Protein AF-A0A4Q2DLS7-F1 (afdb_monomer_lite)

Organism: NCBI:txid2316362

Radius of gyration: 20.03 Å; chains: 1; bounding box: 43×56×56 Å

Structure (mmCIF, N/CA/C/O backbone):
data_AF-A0A4Q2DLS7-F1
#
_entry.id   AF-A0A4Q2DLS7-F1
#
loop_
_atom_site.group_PDB
_atom_site.id
_atom_site.type_symbol
_atom_site.label_atom_id
_atom_site.label_alt_id
_atom_site.label_comp_id
_atom_site.label_asym_id
_atom_site.label_entity_id
_atom_site.label_seq_id
_atom_site.pdbx_PDB_ins_code
_atom_site.Cartn_x
_atom_site.Cartn_y
_atom_site.Cartn_z
_atom_site.occupancy
_atom_site.B_iso_or_equiv
_atom_site.auth_seq_id
_atom_site.auth_comp_id
_atom_site.auth_asym_id
_atom_site.auth_atom_id
_atom_site.pdbx_PDB_model_num
ATOM 1 N N . MET A 1 1 ? -0.314 -38.560 -4.972 1.00 34.84 1 MET A N 1
ATOM 2 C CA . MET A 1 1 ? -0.519 -37.254 -5.631 1.00 34.84 1 MET A CA 1
ATOM 3 C C . MET A 1 1 ? -1.844 -36.716 -5.127 1.00 34.84 1 MET A C 1
ATOM 5 O O . MET A 1 1 ? -2.853 -37.368 -5.354 1.00 34.84 1 MET A O 1
ATOM 9 N N . ALA A 1 2 ? -1.838 -35.645 -4.335 1.00 34.59 2 ALA A N 1
ATOM 10 C CA . ALA A 1 2 ? -3.075 -35.040 -3.848 1.00 34.59 2 ALA A CA 1
ATOM 11 C C . ALA A 1 2 ? -3.655 -34.162 -4.965 1.00 34.59 2 ALA A C 1
ATOM 13 O O . ALA A 1 2 ? -2.940 -33.327 -5.515 1.00 34.59 2 ALA A O 1
ATOM 14 N N . ALA A 1 3 ? -4.910 -34.405 -5.339 1.00 36.91 3 ALA A N 1
ATOM 15 C CA . ALA A 1 3 ? -5.609 -33.603 -6.333 1.00 36.91 3 ALA A CA 1
ATOM 16 C C . ALA A 1 3 ? -5.852 -32.193 -5.775 1.00 36.91 3 ALA A C 1
ATOM 18 O O . ALA A 1 3 ? -6.290 -32.045 -4.634 1.00 36.91 3 ALA A O 1
ATOM 19 N N . GLN A 1 4 ? -5.554 -31.174 -6.581 1.00 31.52 4 GLN A N 1
ATOM 20 C CA . GLN A 1 4 ? -5.864 -29.784 -6.265 1.00 31.52 4 GLN A CA 1
ATOM 21 C C . GLN A 1 4 ? -7.389 -29.658 -6.077 1.00 31.52 4 GLN A C 1
ATOM 23 O O . GLN A 1 4 ? -8.131 -30.073 -6.972 1.00 31.52 4 GLN A O 1
ATOM 28 N N . PRO A 1 5 ? -7.883 -29.154 -4.930 1.00 44.47 5 PRO A N 1
ATOM 29 C CA . PRO A 1 5 ? -9.312 -28.943 -4.744 1.00 44.47 5 PRO A CA 1
ATOM 30 C C . PRO A 1 5 ? -9.819 -27.987 -5.829 1.00 44.47 5 PRO A C 1
ATOM 32 O O . PRO A 1 5 ? -9.190 -26.965 -6.106 1.00 44.47 5 PRO A O 1
ATOM 35 N N . GLY A 1 6 ? -10.919 -28.369 -6.485 1.00 37.66 6 GLY A N 1
ATOM 36 C CA . GLY A 1 6 ? -11.503 -27.599 -7.580 1.00 37.66 6 GLY A CA 1
ATOM 37 C C . GLY A 1 6 ? -11.788 -26.163 -7.147 1.00 37.66 6 GLY A C 1
ATOM 38 O O . GLY A 1 6 ? -12.291 -25.934 -6.046 1.00 37.66 6 GLY A O 1
ATOM 39 N N . TYR A 1 7 ? -11.446 -25.204 -8.008 1.00 47.94 7 TYR A N 1
ATOM 40 C CA . TYR A 1 7 ? -11.774 -23.800 -7.791 1.00 47.94 7 TYR A CA 1
ATOM 41 C C . TYR A 1 7 ? -13.287 -23.648 -7.561 1.00 47.94 7 TYR A C 1
ATOM 43 O O . TYR A 1 7 ? -14.070 -24.339 -8.222 1.00 47.94 7 TYR A O 1
ATOM 51 N N . PRO A 1 8 ? -13.726 -22.764 -6.646 1.00 44.88 8 PRO A N 1
ATOM 52 C CA . PRO A 1 8 ? -15.139 -22.440 -6.536 1.00 44.88 8 PRO A CA 1
ATOM 53 C C . PRO A 1 8 ? -15.646 -21.962 -7.899 1.00 44.88 8 PRO A C 1
ATOM 55 O O . PRO A 1 8 ? -14.942 -21.254 -8.620 1.00 44.88 8 PRO A O 1
ATOM 58 N N . ALA A 1 9 ? -16.864 -22.367 -8.258 1.00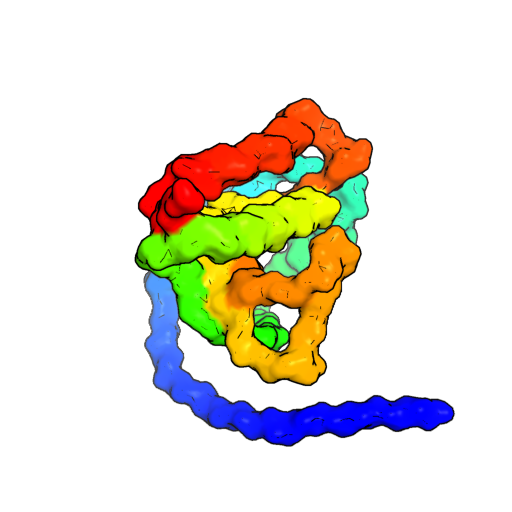 44.00 9 ALA A N 1
ATOM 59 C CA . ALA A 1 9 ? -17.535 -21.905 -9.464 1.00 44.00 9 ALA A CA 1
ATOM 60 C C . ALA A 1 9 ? -17.875 -20.413 -9.308 1.00 44.00 9 ALA A C 1
ATOM 62 O O . ALA A 1 9 ? -18.977 -20.047 -8.904 1.00 44.00 9 ALA A O 1
ATOM 63 N N . ILE A 1 10 ? -16.895 -19.550 -9.570 1.00 48.22 10 ILE A N 1
ATOM 64 C CA . ILE A 1 10 ? -17.078 -18.104 -9.612 1.00 48.22 10 ILE A CA 1
ATOM 65 C C . ILE A 1 10 ? -17.739 -17.800 -10.955 1.00 48.22 10 ILE A C 1
ATOM 67 O O . ILE A 1 10 ? -17.100 -17.830 -12.005 1.00 48.22 10 ILE A O 1
ATOM 71 N N . ALA A 1 11 ? -19.047 -17.558 -10.924 1.00 44.94 11 ALA A N 1
ATOM 72 C CA . ALA A 1 11 ? -19.751 -16.983 -12.056 1.00 44.94 11 ALA A CA 1
ATOM 73 C C . ALA A 1 11 ? -19.398 -15.493 -12.111 1.00 44.94 11 ALA A C 1
ATOM 75 O O . ALA A 1 11 ? -19.914 -14.693 -11.331 1.00 44.94 11 ALA A O 1
ATOM 76 N N . PHE A 1 12 ? -18.487 -15.127 -13.008 1.00 47.47 12 PHE A N 1
ATOM 77 C CA . PHE A 1 12 ? -18.284 -13.729 -13.358 1.00 47.47 12 PHE A CA 1
ATOM 78 C C . PHE A 1 12 ? -19.543 -13.260 -14.084 1.00 47.47 12 PHE A C 1
ATOM 80 O O . PHE A 1 12 ? -19.898 -13.795 -15.136 1.00 47.47 12 PHE A O 1
ATOM 87 N N . VAL A 1 13 ? -20.252 -12.293 -13.503 1.00 52.66 13 VAL A N 1
ATOM 88 C CA . VAL A 1 13 ? -21.265 -11.553 -14.256 1.00 52.66 13 VAL A CA 1
ATOM 89 C C . VAL A 1 13 ? -20.517 -10.895 -15.420 1.00 52.66 13 VAL A C 1
ATOM 91 O O . VAL A 1 13 ? -19.443 -10.336 -15.170 1.00 52.66 13 VAL A O 1
ATOM 94 N N . PRO A 1 14 ? -21.007 -10.990 -16.671 1.00 49.50 14 PRO A N 1
ATOM 95 C CA . PRO A 1 14 ? -20.413 -10.259 -17.777 1.00 49.50 14 PRO A CA 1
ATOM 96 C C . PRO A 1 14 ? -20.248 -8.808 -17.341 1.00 49.50 14 PRO A C 1
ATOM 98 O O . PRO A 1 14 ? -21.188 -8.216 -16.813 1.00 49.50 14 PRO A O 1
ATOM 101 N N . TRP A 1 15 ? -19.030 -8.296 -17.478 1.00 53.62 15 TRP A N 1
ATOM 102 C CA . TRP A 1 15 ? -18.704 -6.888 -17.294 1.00 53.62 15 TRP A CA 1
ATOM 103 C C . TRP A 1 15 ? -19.836 -6.039 -17.876 1.00 53.62 15 TRP A C 1
ATOM 105 O O . TRP A 1 15 ? -20.153 -6.170 -19.059 1.00 53.62 15 TRP A O 1
ATOM 115 N N . ASP A 1 16 ? -20.452 -5.185 -17.053 1.00 48.41 16 ASP A N 1
ATOM 116 C CA . ASP A 1 16 ? -21.240 -4.083 -17.597 1.00 48.41 16 ASP A CA 1
ATOM 117 C C . ASP A 1 16 ? -20.328 -3.369 -18.595 1.00 48.41 16 ASP A C 1
ATOM 119 O O . ASP A 1 16 ? -19.209 -2.989 -18.232 1.00 48.41 16 ASP A O 1
ATOM 123 N N . GLU A 1 17 ? -20.772 -3.227 -19.845 1.00 46.12 17 GLU A N 1
ATOM 124 C CA . GLU A 1 17 ? -20.064 -2.458 -20.866 1.00 46.12 17 GLU A CA 1
ATOM 125 C C . GLU A 1 17 ? -19.968 -1.002 -20.401 1.00 46.12 17 GLU A C 1
ATOM 127 O O . GLU A 1 17 ? -20.788 -0.142 -20.719 1.00 46.12 17 GLU A O 1
ATOM 132 N N . ARG A 1 18 ? -18.952 -0.708 -19.595 1.00 45.38 18 ARG A N 1
ATOM 133 C CA . ARG A 1 18 ? -18.587 0.650 -19.235 1.00 45.38 18 ARG A CA 1
ATOM 134 C C . ARG A 1 18 ? -17.660 1.150 -20.320 1.00 45.38 18 ARG A C 1
ATOM 136 O O . ARG A 1 18 ? -16.494 0.772 -20.394 1.00 45.38 18 ARG A O 1
ATOM 143 N N . THR A 1 19 ? -18.189 2.009 -21.181 1.00 49.03 19 THR A N 1
ATOM 144 C CA . THR A 1 19 ? -17.390 2.711 -22.182 1.00 49.03 19 THR A CA 1
ATOM 145 C C . THR A 1 19 ? -16.484 3.716 -21.466 1.00 49.03 19 THR A C 1
ATOM 147 O O . THR A 1 19 ? -16.882 4.843 -21.175 1.00 49.03 19 THR A O 1
ATOM 150 N N . HIS A 1 20 ? -15.262 3.304 -21.134 1.00 43.59 20 HIS A N 1
ATOM 151 C CA . HIS A 1 20 ? -14.244 4.205 -20.605 1.00 43.59 20 HIS A CA 1
ATOM 152 C C . HIS A 1 20 ? -13.524 4.896 -21.768 1.00 43.59 20 HIS A C 1
ATOM 154 O O . HIS A 1 20 ? -12.945 4.257 -22.642 1.00 43.59 20 HIS A O 1
ATOM 160 N N . SER A 1 21 ? -13.567 6.227 -21.794 1.00 41.75 21 SER A N 1
ATOM 161 C CA . SER A 1 21 ? -12.780 7.018 -22.738 1.00 41.75 21 SER A CA 1
ATOM 162 C C . SER A 1 21 ? -11.347 7.151 -22.217 1.00 41.75 21 SER A C 1
ATOM 164 O O . SER A 1 21 ? -11.104 7.949 -21.311 1.00 41.75 21 SER A O 1
ATOM 166 N N . PHE A 1 22 ? -10.395 6.459 -22.850 1.00 43.53 22 PHE A N 1
ATOM 167 C CA . PHE A 1 22 ? -8.949 6.589 -22.589 1.00 43.53 22 PHE A CA 1
ATOM 168 C C . PHE A 1 22 ? -8.429 8.038 -22.674 1.00 43.53 22 PHE A C 1
ATOM 170 O O . PHE A 1 22 ? -7.481 8.405 -21.993 1.00 43.53 22 PHE A O 1
ATOM 177 N N . LYS A 1 23 ? -9.136 8.932 -23.384 1.00 47.88 23 LYS A N 1
ATOM 178 C CA . LYS A 1 23 ? -8.779 10.363 -23.454 1.00 47.88 23 LYS A CA 1
ATOM 179 C C . LYS A 1 23 ? -8.719 11.075 -22.091 1.00 47.88 23 LYS A C 1
ATOM 181 O O . LYS A 1 23 ? -8.190 12.180 -22.028 1.00 47.88 23 LYS A O 1
ATOM 186 N N . ALA A 1 24 ? -9.297 10.501 -21.030 1.00 43.28 24 ALA A N 1
ATOM 187 C CA . ALA A 1 24 ? -9.247 11.070 -19.683 1.00 43.28 24 ALA A CA 1
ATOM 188 C C . ALA A 1 24 ? -7.937 10.755 -18.933 1.00 43.28 24 ALA A C 1
ATOM 190 O O . ALA A 1 24 ? -7.547 11.538 -18.069 1.00 43.28 24 ALA A O 1
ATOM 191 N N . THR A 1 25 ? -7.253 9.655 -19.264 1.00 44.12 25 THR A N 1
ATOM 192 C CA . THR A 1 25 ? -5.960 9.268 -18.670 1.00 44.12 25 THR A CA 1
ATOM 193 C C . THR A 1 25 ? -4.769 9.829 -19.443 1.00 44.12 25 THR A C 1
ATOM 195 O O . THR A 1 25 ? -3.729 10.085 -18.849 1.00 44.12 25 THR A O 1
ATOM 198 N N . ASP A 1 26 ? -4.954 10.150 -20.725 1.00 45.91 26 ASP A N 1
ATOM 199 C CA . ASP A 1 26 ? -3.914 10.711 -21.607 1.00 45.91 26 ASP A CA 1
ATOM 200 C C . ASP A 1 26 ? -3.812 12.252 -21.498 1.00 45.91 26 ASP A C 1
ATOM 202 O O . ASP A 1 26 ? -3.322 12.952 -22.393 1.00 45.91 26 ASP A O 1
ATOM 206 N N . GLY A 1 27 ? -4.353 12.824 -20.419 1.00 46.28 27 GLY A N 1
ATOM 207 C CA . GLY A 1 27 ? -4.374 14.262 -20.184 1.00 46.28 27 GLY A CA 1
ATOM 208 C C . GLY A 1 27 ? -2.960 14.823 -20.053 1.00 46.28 27 GLY A C 1
ATOM 209 O O . GLY A 1 27 ? -2.262 14.487 -19.108 1.00 46.28 27 GLY A O 1
ATOM 210 N N . ARG A 1 28 ? -2.572 15.703 -20.995 1.00 43.19 28 ARG A N 1
ATOM 211 C CA . ARG A 1 28 ? -1.245 16.343 -21.125 1.00 43.19 28 ARG A CA 1
ATOM 212 C C . ARG A 1 28 ? -0.103 15.387 -20.778 1.00 43.19 28 ARG A C 1
ATOM 214 O O . ARG A 1 28 ? 0.360 15.381 -19.640 1.00 43.19 28 ARG A O 1
ATOM 221 N N . VAL A 1 29 ? 0.446 14.724 -21.801 1.00 46.44 29 VAL A N 1
ATOM 222 C CA . VAL A 1 29 ? 1.841 14.259 -21.770 1.00 46.44 29 VAL A CA 1
ATOM 223 C C . VAL A 1 29 ? 2.659 15.382 -21.126 1.00 46.44 29 VAL A C 1
ATOM 225 O O . VAL A 1 29 ? 2.667 16.500 -21.666 1.00 46.44 29 VAL A O 1
ATOM 228 N N . PRO A 1 30 ? 3.245 15.172 -19.934 1.00 44.22 30 PRO A N 1
ATOM 229 C CA . PRO A 1 30 ? 4.086 16.183 -19.330 1.00 44.22 30 PRO A CA 1
ATOM 230 C C . PRO A 1 30 ? 5.109 16.576 -20.396 1.00 44.22 30 PRO A C 1
ATOM 232 O O . PRO A 1 30 ? 5.692 15.703 -21.026 1.00 44.22 30 PRO A O 1
ATOM 235 N N . THR A 1 31 ? 5.318 17.874 -20.626 1.00 47.50 31 THR A N 1
ATOM 236 C CA . THR A 1 31 ? 6.210 18.450 -21.659 1.00 47.50 31 THR A CA 1
ATOM 237 C C . THR A 1 31 ? 7.703 18.141 -21.455 1.00 47.50 31 THR A C 1
ATOM 239 O O . THR A 1 31 ? 8.574 18.928 -21.815 1.00 47.50 31 THR A O 1
ATOM 242 N N . TRP A 1 32 ? 8.011 17.030 -20.807 1.00 52.19 32 TRP A N 1
ATOM 243 C CA . TRP A 1 32 ? 9.323 16.592 -20.392 1.00 52.19 32 TRP A CA 1
ATOM 244 C C . TRP A 1 32 ? 9.750 15.494 -21.358 1.00 52.19 32 TRP A C 1
ATOM 246 O O . TRP A 1 32 ? 8.921 14.730 -21.842 1.00 52.19 32 TRP A O 1
ATOM 256 N N . SER A 1 33 ? 11.045 15.421 -21.639 1.00 54.06 33 SER A N 1
ATOM 257 C CA . SER A 1 33 ? 11.688 14.433 -22.507 1.00 54.06 33 SER A CA 1
ATOM 258 C C . SER A 1 33 ? 11.628 13.011 -21.919 1.00 54.06 33 SER A C 1
ATOM 260 O O . SER A 1 33 ? 12.666 12.409 -21.653 1.00 54.06 33 SER A O 1
ATOM 262 N N . CYS A 1 34 ? 10.428 12.501 -21.635 1.00 52.22 34 CYS A N 1
ATOM 263 C CA . CYS A 1 34 ? 10.190 11.124 -21.221 1.00 52.22 34 CYS A CA 1
ATOM 264 C C . CYS A 1 34 ? 10.196 10.245 -22.485 1.00 52.22 34 CYS A C 1
ATOM 266 O O . CYS A 1 34 ? 9.412 10.511 -23.395 1.00 52.22 34 CYS A O 1
ATOM 268 N N . PRO A 1 35 ? 11.082 9.239 -22.586 1.00 55.25 35 PRO A N 1
ATOM 269 C CA . PRO A 1 35 ? 11.219 8.397 -23.778 1.00 55.25 35 PRO A CA 1
ATOM 270 C C . PRO A 1 35 ? 9.995 7.530 -24.092 1.00 55.25 35 PRO A C 1
ATOM 272 O O . PRO A 1 35 ? 9.862 7.085 -25.228 1.00 55.25 35 PRO A O 1
ATOM 275 N N . SER A 1 36 ? 9.123 7.281 -23.109 1.00 59.66 36 SER A N 1
ATOM 276 C CA . SER A 1 36 ? 7.886 6.513 -23.271 1.00 59.66 36 SER A CA 1
ATOM 277 C C . SER A 1 36 ? 6.715 7.209 -22.562 1.00 59.66 36 SER A C 1
ATOM 279 O O . SER A 1 36 ? 6.920 7.783 -21.486 1.00 59.66 36 SER A O 1
ATOM 281 N N . PRO A 1 37 ? 5.496 7.162 -23.134 1.00 59.59 37 PRO A N 1
ATOM 282 C CA . PRO A 1 37 ? 4.274 7.621 -22.471 1.00 59.59 37 PRO A CA 1
ATOM 283 C C . PRO A 1 37 ? 3.920 6.809 -21.214 1.00 59.59 37 PRO A C 1
ATOM 285 O O . PRO A 1 37 ? 3.207 7.329 -20.362 1.00 59.59 37 PRO A O 1
ATOM 288 N N . ASP A 1 38 ? 4.459 5.593 -21.073 1.00 61.41 38 ASP A N 1
ATOM 289 C CA . ASP A 1 38 ? 4.205 4.695 -19.938 1.00 61.41 38 ASP A CA 1
ATOM 290 C C . ASP A 1 38 ? 5.220 4.859 -18.791 1.00 61.41 38 ASP A C 1
ATOM 292 O O . ASP A 1 38 ? 5.165 4.123 -17.810 1.00 61.41 38 ASP A O 1
ATOM 296 N N . TRP A 1 39 ? 6.169 5.801 -18.893 1.00 65.81 39 TRP A N 1
ATOM 297 C CA . TRP A 1 39 ? 7.117 6.062 -17.805 1.00 65.81 39 TRP A CA 1
ATOM 298 C C . TRP A 1 39 ? 6.408 6.617 -16.572 1.00 65.81 39 TRP A C 1
ATOM 300 O O . TRP A 1 39 ? 5.834 7.713 -16.596 1.00 65.81 39 TRP A O 1
ATOM 310 N N . LEU A 1 40 ? 6.539 5.897 -15.465 1.00 64.75 40 LEU A N 1
ATOM 311 C CA . LEU A 1 40 ? 6.105 6.345 -14.156 1.00 64.75 40 LEU A CA 1
ATOM 312 C C . LEU A 1 40 ? 7.122 7.345 -13.566 1.00 64.75 40 LEU A C 1
ATOM 314 O O . LEU A 1 40 ? 8.276 7.435 -14.004 1.00 64.75 40 LEU A O 1
ATOM 318 N N . PRO A 1 41 ? 6.729 8.171 -12.579 1.00 59.34 41 PRO A N 1
ATOM 319 C CA . PRO A 1 41 ? 7.637 9.138 -11.958 1.00 59.34 41 PRO A CA 1
ATOM 320 C C . PRO A 1 41 ? 8.931 8.536 -11.374 1.00 59.34 41 PRO A C 1
ATOM 322 O O . PRO A 1 41 ? 9.935 9.248 -11.291 1.00 59.34 41 PRO A O 1
ATOM 325 N N . ASP A 1 42 ? 8.924 7.259 -10.994 1.00 57.66 42 ASP A N 1
ATOM 326 C CA . ASP A 1 42 ? 10.048 6.487 -10.451 1.00 57.66 42 ASP A CA 1
ATOM 327 C C . ASP A 1 42 ? 10.936 5.829 -11.530 1.00 57.66 42 ASP A C 1
ATOM 329 O O . ASP A 1 42 ? 12.068 5.433 -11.246 1.00 57.66 42 ASP A O 1
ATOM 333 N N . ASP A 1 43 ? 10.507 5.813 -12.797 1.00 62.50 43 ASP A N 1
ATOM 334 C CA . ASP A 1 43 ? 11.360 5.465 -13.947 1.00 62.50 43 ASP A CA 1
ATOM 335 C C . ASP A 1 43 ? 12.389 6.554 -14.276 1.00 62.50 43 ASP A C 1
ATOM 337 O O . ASP A 1 43 ? 13.284 6.373 -15.105 1.00 62.50 43 ASP A O 1
ATOM 341 N N . ARG A 1 44 ? 12.305 7.705 -13.600 1.00 63.44 44 ARG A N 1
ATOM 342 C CA . ARG A 1 44 ? 13.244 8.808 -13.790 1.00 63.44 44 ARG A CA 1
ATOM 343 C C . ARG A 1 44 ? 14.650 8.408 -13.322 1.00 63.44 44 ARG A C 1
ATOM 345 O O . ARG A 1 44 ? 14.809 7.968 -12.184 1.00 63.44 44 ARG A O 1
ATOM 352 N N . PRO A 1 45 ? 15.706 8.727 -14.092 1.00 58.75 45 PRO A N 1
ATOM 353 C CA . PRO A 1 45 ? 17.093 8.518 -13.658 1.00 58.75 45 PRO A CA 1
ATOM 354 C C . PRO A 1 45 ? 17.430 9.213 -12.326 1.00 58.75 45 PRO A C 1
ATOM 356 O O . PRO A 1 45 ? 18.198 8.707 -11.516 1.00 58.75 45 PRO A O 1
ATOM 359 N N . ILE A 1 46 ? 16.806 10.368 -12.064 1.00 54.12 46 ILE A N 1
ATOM 360 C CA . ILE A 1 46 ? 16.930 11.099 -10.792 1.00 54.12 46 ILE A CA 1
ATOM 361 C C . ILE A 1 46 ? 16.229 10.366 -9.641 1.00 54.12 46 ILE A C 1
ATOM 363 O O . ILE A 1 46 ? 16.669 10.483 -8.507 1.00 54.12 46 ILE A O 1
ATOM 367 N N . ALA A 1 47 ? 15.155 9.614 -9.893 1.00 55.28 47 ALA A N 1
ATOM 368 C CA . ALA A 1 47 ? 14.536 8.777 -8.866 1.00 55.28 47 ALA A CA 1
ATOM 369 C C . ALA A 1 47 ? 15.400 7.534 -8.590 1.00 55.28 47 ALA A C 1
ATOM 371 O O . ALA A 1 47 ? 15.612 7.196 -7.429 1.00 55.28 47 ALA A O 1
ATOM 372 N N . GLN A 1 48 ? 16.014 6.941 -9.623 1.00 55.84 48 GLN A N 1
ATOM 373 C CA . GLN A 1 48 ? 16.967 5.826 -9.492 1.00 55.84 48 GLN A CA 1
ATOM 374 C C . GLN A 1 48 ? 18.208 6.160 -8.650 1.00 55.84 48 GLN A C 1
ATOM 376 O O . GLN A 1 48 ? 18.800 5.268 -8.053 1.00 55.84 48 GLN A O 1
ATOM 381 N N . GLN A 1 49 ? 18.605 7.433 -8.539 1.00 52.25 49 GLN A N 1
ATOM 382 C CA . GLN A 1 49 ? 19.715 7.812 -7.651 1.00 52.25 49 GLN A CA 1
ATOM 383 C C . GLN A 1 49 ? 19.358 7.670 -6.155 1.00 52.25 49 GLN A C 1
ATOM 385 O O . GLN A 1 49 ? 20.249 7.621 -5.310 1.00 52.25 49 GLN A O 1
ATOM 390 N N . TYR A 1 50 ? 18.060 7.614 -5.834 1.00 50.31 50 TYR A N 1
ATOM 391 C CA . TYR A 1 50 ? 17.527 7.382 -4.489 1.00 50.31 50 TYR A CA 1
ATOM 392 C C . TYR A 1 50 ? 16.919 5.978 -4.334 1.00 50.31 50 TYR A C 1
ATOM 394 O O . TYR A 1 50 ? 16.895 5.454 -3.223 1.00 50.31 50 TYR A O 1
ATOM 402 N N . ILE A 1 51 ? 16.473 5.363 -5.438 1.00 57.41 51 ILE A N 1
ATOM 403 C CA . ILE A 1 51 ? 16.057 3.960 -5.542 1.00 57.41 51 ILE A CA 1
ATOM 404 C C . ILE A 1 51 ? 17.241 3.154 -6.055 1.00 57.41 51 ILE A C 1
ATOM 406 O O . ILE A 1 51 ? 17.379 2.864 -7.244 1.00 57.41 51 ILE A O 1
ATOM 410 N N . SER A 1 52 ? 18.129 2.790 -5.150 1.00 56.16 52 SER A N 1
ATOM 411 C CA . SER A 1 52 ? 19.172 1.848 -5.498 1.00 56.16 52 SER A CA 1
ATOM 412 C C . SER A 1 52 ? 18.528 0.466 -5.660 1.00 56.16 52 SER A C 1
ATOM 414 O O . SER A 1 52 ? 18.099 -0.130 -4.672 1.00 56.16 52 SER A O 1
ATOM 416 N N . ASP A 1 53 ? 18.465 -0.049 -6.891 1.00 64.56 53 ASP A N 1
ATOM 417 C CA . ASP A 1 53 ? 18.101 -1.442 -7.193 1.00 64.56 53 ASP A CA 1
ATOM 418 C C . ASP A 1 53 ? 19.223 -2.400 -6.746 1.00 64.56 53 ASP A C 1
ATOM 420 O O . ASP A 1 53 ? 19.785 -3.157 -7.531 1.00 64.56 53 ASP A O 1
ATOM 424 N N . LEU A 1 54 ? 19.625 -2.302 -5.475 1.00 61.22 54 LEU A N 1
ATOM 425 C CA . LEU A 1 54 ? 20.788 -2.994 -4.905 1.00 61.22 54 LEU A CA 1
ATOM 426 C C . LEU A 1 54 ? 20.636 -4.507 -4.999 1.00 61.22 54 LEU A C 1
ATOM 428 O O . LEU A 1 54 ? 21.616 -5.218 -5.200 1.00 61.22 54 LEU A O 1
ATOM 432 N N . ALA A 1 55 ? 19.398 -4.976 -4.878 1.00 65.56 55 ALA A N 1
ATOM 433 C CA . ALA A 1 55 ? 19.038 -6.378 -4.986 1.00 65.56 55 ALA A CA 1
ATOM 434 C C . ALA A 1 55 ? 18.745 -6.823 -6.433 1.00 65.56 55 ALA A C 1
ATOM 436 O O . ALA A 1 55 ? 18.486 -8.004 -6.658 1.00 65.56 55 ALA A O 1
ATOM 437 N N . GLY A 1 56 ? 18.784 -5.914 -7.416 1.00 68.69 56 GLY A N 1
ATOM 438 C CA . GLY A 1 56 ? 18.526 -6.232 -8.821 1.00 68.69 56 GLY A CA 1
ATOM 439 C C . GLY A 1 56 ? 17.079 -6.642 -9.118 1.00 68.69 56 GLY A C 1
ATOM 440 O O . GLY A 1 56 ? 16.835 -7.305 -10.126 1.00 68.69 56 GLY A O 1
ATOM 441 N N . PHE A 1 57 ? 16.119 -6.296 -8.254 1.00 70.75 57 PHE A N 1
ATOM 442 C CA . PHE A 1 57 ? 14.705 -6.630 -8.434 1.00 70.75 57 PHE A CA 1
ATOM 443 C C . PHE A 1 57 ? 14.137 -6.010 -9.708 1.00 70.75 57 PHE A C 1
ATOM 445 O O . PHE A 1 57 ? 13.397 -6.671 -10.436 1.00 70.75 57 PHE A O 1
ATOM 452 N N . LYS A 1 58 ? 14.497 -4.756 -10.001 1.00 73.00 58 LYS A N 1
ATOM 453 C CA . LYS A 1 58 ? 14.057 -4.074 -11.220 1.00 73.00 58 LYS A CA 1
ATOM 454 C C . LYS A 1 58 ? 14.840 -4.589 -12.427 1.00 73.00 58 LYS A C 1
ATOM 456 O O . LYS A 1 58 ? 14.232 -5.046 -13.388 1.00 73.00 58 LYS A O 1
ATOM 461 N N . GLN A 1 59 ? 16.170 -4.599 -12.375 1.00 73.81 59 GLN A N 1
ATOM 462 C CA . GLN A 1 59 ? 17.028 -5.017 -13.492 1.00 73.81 59 GLN A CA 1
ATOM 463 C C . GLN A 1 59 ? 16.830 -6.482 -13.902 1.00 73.81 59 GLN A C 1
ATOM 465 O O . GLN A 1 59 ? 16.938 -6.799 -15.084 1.00 73.81 59 GLN A O 1
ATOM 470 N N . GLY A 1 60 ? 16.532 -7.366 -12.948 1.00 76.19 60 GLY A N 1
ATOM 471 C CA . GLY A 1 60 ? 16.268 -8.783 -13.197 1.00 76.19 60 GLY A CA 1
ATOM 472 C C . GLY A 1 60 ? 14.831 -9.094 -13.622 1.00 76.19 60 GLY A C 1
ATOM 473 O O . GLY A 1 60 ? 14.546 -10.229 -14.005 1.00 76.19 60 GLY A O 1
ATOM 474 N N . SER A 1 61 ? 13.919 -8.121 -13.556 1.00 80.25 61 SER A N 1
ATOM 475 C CA . SER A 1 61 ? 12.518 -8.328 -13.912 1.00 80.25 61 SER A CA 1
ATOM 476 C C . SER A 1 61 ? 12.329 -8.286 -15.433 1.00 80.25 61 SER A C 1
ATOM 478 O O . SER A 1 61 ? 12.713 -7.297 -16.063 1.00 80.25 61 SER A O 1
ATOM 480 N N . PRO A 1 62 ? 11.658 -9.284 -16.044 1.00 77.88 62 PRO A N 1
ATOM 481 C CA . PRO A 1 62 ? 11.322 -9.241 -17.469 1.00 77.88 62 PRO A CA 1
ATOM 482 C C . PRO A 1 62 ? 10.385 -8.070 -17.815 1.00 77.88 62 PRO A C 1
ATOM 484 O O . PRO A 1 62 ? 10.292 -7.675 -18.974 1.00 77.88 62 PRO A O 1
ATOM 487 N N . TRP A 1 63 ? 9.723 -7.488 -16.810 1.00 79.75 63 TRP A N 1
ATOM 488 C CA . TRP A 1 63 ? 8.835 -6.339 -16.966 1.00 79.75 63 TRP A CA 1
ATOM 489 C C . TRP A 1 63 ? 9.579 -5.008 -17.088 1.00 79.75 63 TRP A C 1
ATOM 491 O O . TRP A 1 63 ? 9.022 -4.049 -17.605 1.00 79.75 63 TRP A O 1
ATOM 501 N N . ASN A 1 64 ? 10.842 -4.930 -16.662 1.00 75.88 64 ASN A N 1
ATOM 502 C CA . ASN A 1 64 ? 11.604 -3.679 -16.696 1.00 75.88 64 ASN A CA 1
ATOM 503 C C . ASN A 1 64 ? 11.964 -3.224 -18.120 1.00 75.88 64 ASN A C 1
ATOM 505 O O . ASN A 1 64 ? 12.202 -2.044 -18.356 1.00 75.88 64 ASN A O 1
ATOM 509 N N . THR A 1 65 ? 12.002 -4.153 -19.077 1.00 75.81 65 THR A N 1
ATOM 5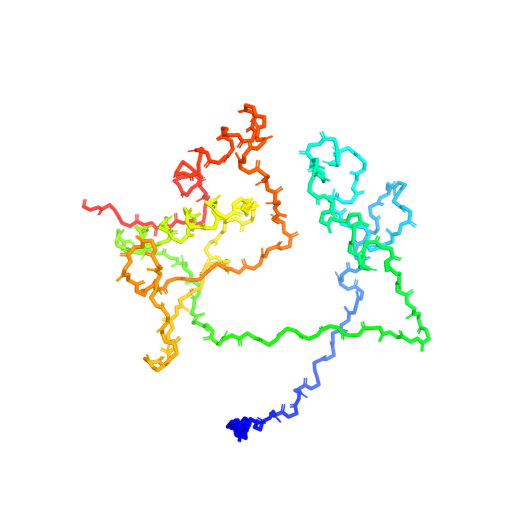10 C CA . THR A 1 65 ? 12.183 -3.853 -20.507 1.00 75.81 65 THR A CA 1
ATOM 511 C C . THR A 1 65 ? 10.911 -4.072 -21.318 1.00 75.81 65 THR A C 1
ATOM 513 O O . THR A 1 65 ? 10.970 -4.035 -22.547 1.00 75.81 65 THR A O 1
ATOM 516 N N . TRP A 1 66 ? 9.782 -4.349 -20.661 1.00 81.06 66 TRP A N 1
ATOM 517 C CA . TRP A 1 66 ? 8.512 -4.525 -21.350 1.00 81.06 66 TRP A CA 1
ATOM 518 C C . TRP A 1 66 ? 8.099 -3.213 -22.023 1.00 81.06 66 TRP A C 1
ATOM 520 O O . TRP A 1 66 ? 8.281 -2.125 -21.477 1.00 81.06 66 TRP A O 1
ATOM 530 N N . GLN A 1 67 ? 7.566 -3.331 -23.233 1.00 74.88 67 GLN A N 1
ATOM 531 C CA . GLN A 1 67 ? 6.998 -2.231 -23.997 1.00 74.88 67 GLN A CA 1
ATOM 532 C C . GLN A 1 67 ? 5.640 -2.677 -24.512 1.00 74.88 67 GLN A C 1
ATOM 534 O O . GLN A 1 67 ? 5.455 -3.845 -24.860 1.00 74.88 67 GLN A O 1
ATOM 539 N N . ARG A 1 68 ? 4.700 -1.739 -24.561 1.00 77.88 68 ARG A N 1
ATOM 540 C CA . ARG A 1 68 ? 3.386 -1.963 -25.143 1.00 77.88 68 ARG A CA 1
ATOM 541 C C . ARG A 1 68 ? 3.513 -2.320 -26.628 1.00 77.88 68 ARG A C 1
ATOM 543 O O . ARG A 1 68 ? 4.174 -1.605 -27.378 1.00 77.88 68 ARG A O 1
ATOM 550 N N . ASP A 1 69 ? 2.832 -3.386 -27.034 1.00 81.31 69 ASP A N 1
ATOM 551 C CA . ASP A 1 69 ? 2.582 -3.725 -28.435 1.00 81.31 69 ASP A CA 1
ATOM 552 C C . ASP A 1 69 ? 1.142 -3.313 -28.783 1.00 81.31 69 ASP A C 1
ATOM 554 O O . ASP A 1 69 ? 0.199 -3.678 -28.078 1.00 81.31 69 ASP A O 1
ATOM 558 N N . ASP A 1 70 ? 0.974 -2.493 -29.822 1.00 82.06 70 ASP A N 1
ATOM 559 C CA . ASP A 1 70 ? -0.343 -2.013 -30.254 1.00 82.06 70 ASP A CA 1
ATOM 560 C C . ASP A 1 70 ? -1.121 -3.065 -31.060 1.00 82.06 70 ASP A C 1
ATOM 562 O O . ASP A 1 70 ? -2.352 -3.007 -31.102 1.00 82.06 70 ASP A O 1
ATOM 566 N N . GLU A 1 71 ? -0.430 -4.036 -31.662 1.00 89.38 71 GLU A N 1
ATOM 567 C CA . GLU A 1 71 ? -1.050 -5.136 -32.410 1.00 89.38 71 GLU A CA 1
ATOM 568 C C . GLU A 1 71 ? -1.382 -6.330 -31.498 1.00 89.38 71 GLU A C 1
ATOM 570 O O . GLU A 1 71 ? -2.293 -7.104 -31.800 1.00 89.38 71 GLU A O 1
ATOM 575 N N . ASP A 1 72 ? -0.683 -6.455 -30.364 1.00 84.06 72 ASP A N 1
ATOM 576 C CA . ASP A 1 72 ? -0.909 -7.490 -29.346 1.00 84.06 72 ASP A CA 1
ATOM 577 C C . ASP A 1 72 ? -0.902 -6.903 -27.917 1.00 84.06 72 ASP A C 1
ATOM 579 O O . ASP A 1 72 ? 0.068 -7.044 -27.159 1.00 84.06 72 ASP A O 1
ATOM 583 N N . PRO A 1 73 ? -1.974 -6.195 -27.515 1.00 81.81 73 PRO A N 1
ATOM 584 C CA . PRO A 1 73 ? -2.010 -5.527 -26.224 1.00 81.81 73 PRO A CA 1
ATOM 585 C C . PRO A 1 73 ? -2.011 -6.543 -25.074 1.00 81.81 73 PRO A C 1
ATOM 587 O O . PRO A 1 73 ? -2.921 -7.358 -24.922 1.00 81.81 73 PRO A O 1
ATOM 590 N N . THR A 1 74 ? -1.016 -6.442 -24.191 1.00 81.19 74 THR A N 1
ATOM 591 C CA . THR A 1 74 ? -0.966 -7.253 -22.968 1.00 81.19 74 THR A CA 1
ATOM 592 C C . THR A 1 74 ? -1.959 -6.722 -21.931 1.00 81.19 74 THR A C 1
ATOM 594 O O . THR A 1 74 ? -1.882 -5.562 -21.526 1.00 81.19 74 THR A O 1
ATOM 597 N N . LEU A 1 75 ? -2.860 -7.583 -21.446 1.00 80.44 75 LEU A N 1
ATOM 598 C CA . LEU A 1 75 ? -3.769 -7.277 -20.338 1.00 80.44 75 LEU A CA 1
ATOM 599 C C . LEU A 1 75 ? -3.319 -7.994 -19.059 1.00 80.44 75 LEU A C 1
ATOM 601 O O . LEU A 1 75 ? -3.255 -9.222 -19.017 1.00 80.44 75 LEU A O 1
ATOM 605 N N . ALA A 1 76 ? -3.074 -7.231 -17.994 1.00 80.38 76 ALA A N 1
ATOM 606 C CA . ALA A 1 76 ? -2.869 -7.768 -16.653 1.00 80.38 76 ALA A CA 1
ATOM 607 C C . ALA A 1 76 ? -4.162 -7.641 -15.836 1.00 80.38 76 ALA A C 1
ATOM 609 O O . ALA A 1 76 ? -4.722 -6.553 -15.710 1.00 80.38 76 ALA A O 1
ATOM 610 N N . VAL A 1 77 ? -4.631 -8.752 -15.264 1.00 84.12 77 VAL A N 1
ATOM 611 C CA . VAL A 1 77 ? -5.803 -8.777 -14.378 1.00 84.12 77 VAL A CA 1
ATOM 612 C C . VAL A 1 77 ? -5.357 -9.213 -12.990 1.00 84.12 77 VAL A C 1
ATOM 614 O O . VAL A 1 77 ? -4.873 -10.330 -12.811 1.00 84.12 77 VAL A O 1
ATOM 617 N N . LEU A 1 78 ? -5.545 -8.337 -12.004 1.00 82.25 78 LEU A N 1
ATOM 618 C CA . LEU A 1 78 ? -5.302 -8.640 -10.599 1.00 82.25 78 LEU A CA 1
ATOM 619 C C . LEU A 1 78 ? -6.634 -8.960 -9.912 1.00 82.25 78 LEU A C 1
ATOM 621 O O . LEU A 1 78 ? -7.488 -8.088 -9.760 1.00 82.25 78 LEU A O 1
ATOM 625 N N . VAL A 1 79 ? -6.811 -10.214 -9.497 1.00 84.75 79 VAL A N 1
ATOM 626 C CA . VAL A 1 79 ? -7.976 -10.642 -8.710 1.00 84.75 79 VAL A CA 1
ATOM 627 C C . VAL A 1 79 ? -7.605 -10.583 -7.233 1.00 84.75 79 VAL A C 1
ATOM 629 O O . VAL A 1 79 ? -6.682 -11.268 -6.798 1.00 84.75 79 VAL A O 1
ATOM 632 N N . MET A 1 80 ? -8.319 -9.759 -6.471 1.00 84.06 80 MET A N 1
ATOM 633 C CA . MET A 1 80 ? -8.066 -9.519 -5.049 1.00 84.06 80 MET A CA 1
ATOM 634 C C . MET A 1 80 ? -9.270 -9.928 -4.200 1.00 84.06 80 MET A C 1
ATOM 636 O O . MET A 1 80 ? -10.360 -10.179 -4.718 1.00 84.06 80 MET A O 1
ATOM 640 N N . GLU A 1 81 ? -9.074 -9.983 -2.884 1.00 85.12 81 GLU A N 1
ATOM 641 C CA . GLU A 1 81 ? -10.190 -10.118 -1.952 1.00 85.12 81 GLU A CA 1
ATOM 642 C C . GLU A 1 81 ? -11.131 -8.906 -2.028 1.00 85.12 81 GLU A C 1
ATOM 644 O O . GLU A 1 81 ? -10.707 -7.780 -2.290 1.00 85.12 81 GLU A O 1
ATOM 649 N N . LEU A 1 82 ? -12.426 -9.146 -1.809 1.00 86.56 82 LEU A N 1
ATOM 650 C CA . LEU A 1 82 ? -13.412 -8.074 -1.748 1.00 86.56 82 LEU A CA 1
ATOM 651 C C . LEU A 1 82 ? -13.284 -7.350 -0.404 1.00 86.56 82 LEU A C 1
ATOM 653 O O . LEU A 1 82 ? -13.437 -7.963 0.653 1.00 86.56 82 LEU A O 1
ATOM 657 N N . LEU A 1 83 ? -13.017 -6.049 -0.467 1.00 90.69 83 LEU A N 1
ATOM 658 C CA . LEU A 1 83 ? -12.874 -5.174 0.693 1.00 90.69 83 LEU A CA 1
ATOM 659 C C . LEU A 1 83 ? -14.136 -4.332 0.902 1.00 90.69 83 LEU A C 1
ATOM 661 O O . LEU A 1 83 ? -14.959 -4.180 -0.002 1.00 90.69 83 LEU A O 1
ATOM 665 N N . GLY A 1 84 ? -14.289 -3.820 2.119 1.00 90.88 84 GLY A N 1
ATOM 666 C CA . GLY A 1 84 ? -15.385 -2.951 2.519 1.00 90.88 84 GLY A CA 1
ATOM 667 C C . GLY A 1 84 ? -15.103 -1.471 2.247 1.00 90.88 84 GLY A C 1
ATOM 668 O O . GLY A 1 84 ? -14.457 -1.100 1.267 1.00 90.88 84 GLY A O 1
ATOM 669 N N . GLY A 1 85 ? -15.651 -0.609 3.102 1.00 91.19 85 GLY A N 1
ATOM 670 C CA . GLY A 1 85 ? -15.624 0.843 2.917 1.00 91.19 85 GLY A CA 1
ATOM 671 C C . GLY A 1 85 ? -14.285 1.499 3.283 1.00 91.19 85 GLY A C 1
ATOM 672 O O . GLY A 1 85 ? -13.481 0.904 4.004 1.00 91.19 85 GLY A O 1
ATOM 673 N N . PRO A 1 86 ? -14.050 2.744 2.825 1.00 92.81 86 PRO A N 1
ATOM 674 C CA . PRO A 1 86 ? -12.853 3.503 3.171 1.00 92.81 86 PRO A CA 1
ATOM 675 C C . PRO A 1 86 ? -12.800 3.869 4.659 1.00 92.81 86 PRO A C 1
ATOM 677 O O . PRO A 1 86 ? -13.822 3.968 5.343 1.00 92.81 86 PRO A O 1
ATOM 680 N N . CYS A 1 87 ? -11.593 4.127 5.160 1.00 89.62 87 CYS A N 1
ATOM 681 C CA . CYS A 1 87 ? -11.320 4.572 6.529 1.00 89.62 87 CYS A CA 1
ATOM 682 C C . CYS A 1 87 ? -11.619 6.074 6.723 1.00 89.62 87 CYS A C 1
ATOM 684 O O . CYS A 1 87 ? -10.876 6.801 7.383 1.00 89.62 87 CYS A O 1
ATOM 686 N N . ASP A 1 88 ? -12.693 6.568 6.113 1.00 85.50 88 ASP A N 1
ATOM 687 C CA . ASP A 1 88 ? -13.099 7.971 6.124 1.00 85.50 88 ASP A CA 1
ATOM 688 C C . ASP A 1 88 ? -13.911 8.351 7.376 1.00 85.50 88 ASP A C 1
ATOM 690 O O . ASP A 1 88 ? -14.333 7.504 8.166 1.00 85.50 88 ASP A O 1
ATOM 694 N N . GLY A 1 89 ? -14.135 9.652 7.573 1.00 83.19 89 GLY A N 1
ATOM 695 C CA . GLY A 1 89 ? -14.895 10.160 8.715 1.00 83.19 89 GLY A CA 1
ATOM 696 C C . GLY A 1 89 ? -14.199 9.946 10.064 1.00 83.19 89 GLY A C 1
ATOM 697 O O . GLY A 1 89 ? -13.010 9.649 10.141 1.00 83.19 89 GLY A O 1
ATOM 698 N N . THR A 1 90 ? -14.944 10.148 11.155 1.00 84.06 90 THR A N 1
ATOM 699 C CA . THR A 1 90 ? -14.403 10.027 12.515 1.00 84.06 90 THR A CA 1
ATOM 700 C C . THR A 1 90 ? -14.395 8.573 12.982 1.00 84.06 90 THR A C 1
ATOM 702 O O . THR A 1 90 ? -15.447 8.006 13.285 1.00 84.06 90 THR A O 1
ATOM 705 N N . ARG A 1 91 ? -13.198 7.999 13.116 1.00 87.75 91 ARG A N 1
ATOM 706 C CA . ARG A 1 91 ? -12.956 6.606 13.517 1.00 87.75 91 ARG A CA 1
ATOM 707 C C . ARG A 1 91 ? -12.476 6.478 14.962 1.00 87.75 91 ARG A C 1
ATOM 709 O O . ARG A 1 91 ? -12.130 7.469 15.610 1.00 87.75 91 ARG A O 1
ATOM 716 N N . SER A 1 92 ? -12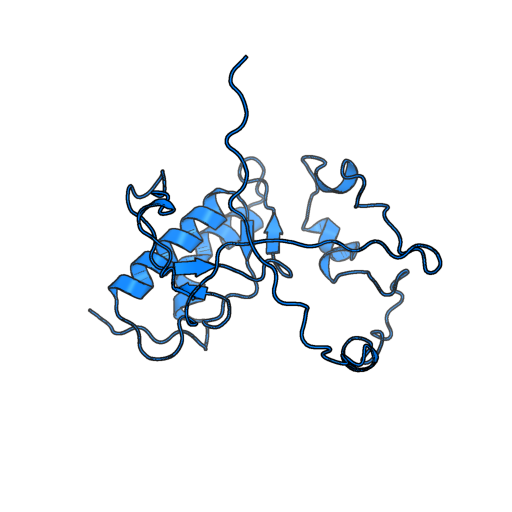.517 5.263 15.502 1.00 89.06 92 SER A N 1
ATOM 717 C CA . SER A 1 92 ? -12.106 4.996 16.883 1.00 89.06 92 SER A CA 1
ATOM 718 C C . SER A 1 92 ? -10.581 5.047 17.047 1.00 89.06 92 SER A C 1
ATOM 720 O O . SER A 1 92 ? -9.828 4.950 16.077 1.00 89.06 92 SER A O 1
ATOM 722 N N . ALA A 1 93 ? -10.112 5.174 18.290 1.00 88.12 93 ALA A N 1
ATOM 723 C CA . ALA A 1 93 ? -8.686 5.054 18.591 1.00 88.12 93 ALA A CA 1
ATOM 724 C C . ALA A 1 93 ? -8.144 3.648 18.262 1.00 88.12 93 ALA A C 1
ATOM 726 O O . ALA A 1 93 ? -6.992 3.518 17.862 1.00 88.12 93 ALA A O 1
ATOM 727 N N . GLU A 1 94 ? -8.979 2.613 18.377 1.00 90.19 94 GLU A N 1
ATOM 728 C CA . GLU A 1 94 ? -8.627 1.235 18.013 1.00 90.19 94 GLU A CA 1
ATOM 729 C C . GLU A 1 94 ? -8.442 1.078 16.500 1.00 90.19 94 GLU A C 1
ATOM 731 O O . GLU A 1 94 ? -7.5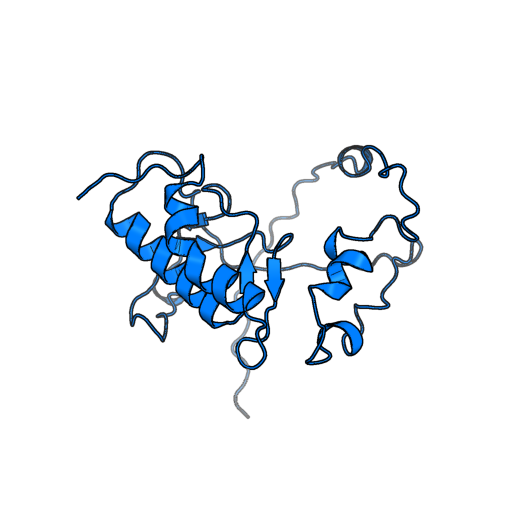77 0.327 16.058 1.00 90.19 94 GLU A O 1
ATOM 736 N N . ASP A 1 95 ? -9.234 1.789 15.685 1.00 91.00 95 ASP A N 1
ATOM 737 C CA . ASP A 1 95 ? -9.036 1.816 14.228 1.00 91.00 95 ASP A CA 1
ATOM 738 C C . ASP A 1 95 ? -7.689 2.442 13.886 1.00 91.00 95 ASP A C 1
ATOM 740 O O . ASP A 1 95 ? -6.954 1.907 13.065 1.00 91.00 95 ASP A O 1
ATOM 744 N N . LYS A 1 96 ? -7.326 3.533 14.570 1.00 88.81 96 LYS A N 1
ATOM 745 C CA . LYS A 1 96 ? -6.012 4.157 14.402 1.00 88.81 96 LYS A CA 1
ATOM 746 C C . LYS A 1 96 ? -4.883 3.188 14.732 1.00 88.81 96 LYS A C 1
ATOM 748 O O . LYS A 1 96 ? -3.921 3.102 13.978 1.00 88.81 96 LYS A O 1
ATOM 753 N N . GLU A 1 97 ? -4.980 2.492 15.862 1.00 89.81 97 GLU A N 1
ATOM 754 C CA . GLU A 1 97 ? -3.960 1.533 16.300 1.00 89.81 97 GLU A CA 1
ATOM 755 C C . GLU A 1 97 ? -3.811 0.376 15.311 1.00 89.81 97 GLU A C 1
ATOM 757 O O . GLU A 1 97 ? -2.688 0.013 14.973 1.00 89.81 97 GLU A O 1
ATOM 762 N N . ASP A 1 98 ? -4.922 -0.138 14.786 1.00 92.56 98 ASP A N 1
ATOM 763 C CA . ASP A 1 98 ? -4.910 -1.205 13.787 1.00 92.56 98 ASP A CA 1
ATOM 764 C C . ASP A 1 98 ? -4.312 -0.743 12.448 1.00 92.56 98 ASP A C 1
ATOM 766 O O . ASP A 1 98 ? -3.459 -1.417 11.877 1.00 92.56 98 ASP A O 1
ATOM 770 N N . VAL A 1 99 ? -4.685 0.451 11.982 1.00 91.00 99 VAL A N 1
ATOM 771 C CA . VAL A 1 99 ? -4.123 1.060 10.769 1.00 91.00 99 VAL A CA 1
ATOM 772 C C . VAL A 1 99 ? -2.615 1.292 10.915 1.00 91.00 99 VAL A C 1
ATOM 774 O O . VAL A 1 99 ? -1.849 0.931 10.024 1.00 91.00 99 VAL A O 1
ATOM 777 N N . VAL A 1 100 ? -2.163 1.839 12.051 1.00 88.25 100 VAL A N 1
ATOM 778 C CA . VAL A 1 100 ? -0.729 2.002 12.359 1.00 88.25 100 VAL A CA 1
ATOM 779 C C . VAL A 1 100 ? -0.013 0.652 12.330 1.00 88.25 100 VAL A C 1
ATOM 781 O O . VAL A 1 100 ? 1.059 0.554 11.741 1.00 88.25 100 VAL A O 1
ATOM 784 N N . ALA A 1 101 ? -0.605 -0.388 12.920 1.00 90.31 101 ALA A N 1
ATOM 785 C CA . ALA A 1 101 ? -0.020 -1.722 12.956 1.00 90.31 101 ALA A CA 1
ATOM 786 C C . ALA A 1 101 ? 0.192 -2.296 11.542 1.00 90.31 101 ALA A C 1
ATOM 788 O O . ALA A 1 101 ? 1.291 -2.763 11.237 1.00 90.31 101 ALA A O 1
ATOM 789 N N . VAL A 1 102 ? -0.805 -2.175 10.655 1.00 91.56 102 VAL A N 1
ATOM 790 C CA . VAL A 1 102 ? -0.687 -2.587 9.243 1.00 91.56 102 VAL A CA 1
ATOM 791 C C . VAL A 1 102 ? 0.408 -1.799 8.521 1.00 91.56 102 VAL A C 1
ATOM 793 O O . VAL A 1 102 ? 1.200 -2.373 7.775 1.00 91.56 102 VAL A O 1
ATOM 796 N N . PHE A 1 103 ? 0.503 -0.488 8.746 1.00 87.56 103 PHE A N 1
ATOM 797 C CA . PHE A 1 103 ? 1.557 0.314 8.122 1.00 87.56 103 PHE A CA 1
ATOM 798 C C . PHE A 1 103 ? 2.952 -0.040 8.611 1.00 87.56 103 PHE A C 1
ATOM 800 O O . PHE A 1 103 ? 3.887 -0.081 7.810 1.00 87.56 103 PHE A O 1
ATOM 807 N N . ASP A 1 104 ? 3.092 -0.316 9.902 1.00 85.38 104 ASP A N 1
ATOM 808 C CA . ASP A 1 104 ? 4.346 -0.791 10.459 1.00 85.38 104 ASP A CA 1
ATOM 809 C C . ASP A 1 104 ? 4.714 -2.163 9.860 1.00 85.38 104 ASP A C 1
ATOM 811 O O . ASP A 1 104 ? 5.892 -2.408 9.615 1.00 85.38 104 ASP A O 1
ATOM 815 N N . ASP A 1 105 ? 3.750 -3.046 9.562 1.00 89.38 105 ASP A N 1
ATOM 816 C CA . ASP A 1 105 ? 4.020 -4.322 8.872 1.00 89.38 105 ASP A CA 1
ATOM 817 C C . ASP A 1 105 ? 4.578 -4.085 7.465 1.00 89.38 105 ASP A C 1
ATOM 819 O O . ASP A 1 105 ? 5.644 -4.598 7.127 1.00 89.38 105 ASP A O 1
ATOM 823 N N . ILE A 1 106 ? 3.908 -3.244 6.673 1.00 88.69 106 ILE A N 1
ATOM 824 C CA . ILE A 1 106 ? 4.329 -2.887 5.308 1.00 88.69 106 ILE A CA 1
ATOM 825 C C . ILE A 1 106 ? 5.738 -2.270 5.320 1.00 88.69 106 ILE A C 1
ATOM 827 O O . ILE A 1 106 ? 6.593 -2.634 4.512 1.00 88.69 106 ILE A O 1
ATOM 831 N N . ALA A 1 107 ? 6.009 -1.373 6.272 1.00 83.00 107 ALA A N 1
ATOM 832 C CA . ALA A 1 107 ? 7.312 -0.735 6.419 1.00 83.00 107 ALA A CA 1
ATOM 833 C C . ALA A 1 107 ? 8.415 -1.723 6.833 1.00 83.00 107 ALA A C 1
ATOM 835 O O . ALA A 1 107 ? 9.534 -1.621 6.334 1.00 83.00 107 ALA A O 1
ATOM 836 N N . ASN A 1 108 ? 8.108 -2.700 7.694 1.00 84.31 108 ASN A N 1
ATOM 837 C CA . ASN A 1 108 ? 9.038 -3.774 8.065 1.00 84.31 108 ASN A CA 1
ATOM 838 C C . ASN A 1 108 ? 9.316 -4.751 6.913 1.00 84.31 108 ASN A C 1
ATOM 840 O O . ASN A 1 108 ? 10.305 -5.476 6.957 1.00 84.31 108 ASN A O 1
ATOM 844 N N . CYS A 1 109 ? 8.492 -4.751 5.866 1.00 84.81 109 CYS A N 1
ATOM 845 C CA . CYS A 1 109 ? 8.800 -5.422 4.605 1.00 84.81 109 CYS A CA 1
ATOM 846 C C . CYS A 1 109 ? 9.641 -4.555 3.653 1.00 84.81 109 CYS A C 1
ATOM 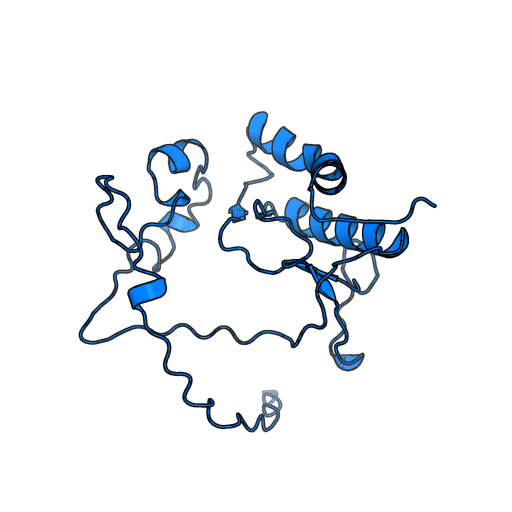848 O O . CYS A 1 109 ? 9.864 -4.958 2.518 1.00 84.81 109 CYS A O 1
ATOM 850 N N . GLY A 1 110 ? 10.072 -3.362 4.074 1.00 79.62 110 GLY A N 1
ATOM 851 C CA . GLY A 1 110 ? 10.804 -2.421 3.230 1.00 79.62 110 GLY A CA 1
ATOM 852 C C . GLY A 1 110 ? 9.911 -1.629 2.276 1.00 79.62 110 GLY A C 1
ATOM 853 O O . GLY A 1 110 ? 10.421 -0.886 1.448 1.00 79.62 110 GLY A O 1
ATOM 854 N N . VAL A 1 111 ? 8.583 -1.741 2.370 1.00 84.69 111 VAL A N 1
ATOM 855 C CA . VAL A 1 111 ? 7.673 -1.047 1.454 1.00 84.69 111 VAL A CA 1
ATOM 856 C C . VAL A 1 111 ? 7.269 0.313 2.020 1.00 84.69 111 VAL A C 1
ATOM 858 O O . VAL A 1 111 ? 6.770 0.470 3.140 1.00 84.69 111 VAL A O 1
ATOM 861 N N . LEU A 1 112 ? 7.469 1.344 1.211 1.00 79.88 112 LEU A N 1
ATOM 862 C CA . LEU A 1 112 ? 7.155 2.717 1.522 1.00 79.88 112 LEU A CA 1
ATOM 863 C C . LEU A 1 112 ? 5.980 3.219 0.694 1.00 79.88 112 LEU A C 1
ATOM 865 O O . LEU A 1 112 ? 6.169 3.593 -0.449 1.00 79.88 112 LEU A O 1
ATOM 869 N N . HIS A 1 113 ? 4.799 3.315 1.296 1.00 84.44 113 HIS A N 1
ATOM 870 C CA . HIS A 1 113 ? 3.610 3.834 0.623 1.00 84.44 113 HIS A CA 1
ATOM 871 C C . HIS A 1 113 ? 3.512 5.362 0.761 1.00 84.44 113 HIS A C 1
ATOM 873 O O . HIS A 1 113 ? 3.380 5.857 1.880 1.00 84.44 113 HIS A O 1
ATOM 879 N N . GLU A 1 114 ? 3.578 6.127 -0.333 1.00 75.88 114 GLU A N 1
ATOM 880 C CA . GLU A 1 114 ? 3.547 7.604 -0.272 1.00 75.88 114 GLU A CA 1
ATOM 881 C C . GLU A 1 114 ? 2.140 8.200 -0.381 1.00 75.88 114 GLU A C 1
ATOM 883 O O . GLU A 1 114 ? 1.915 9.334 0.036 1.00 75.88 114 GLU A O 1
ATOM 888 N N . ASN A 1 115 ? 1.167 7.439 -0.888 1.00 79.19 115 ASN A N 1
ATOM 889 C CA . ASN A 1 115 ? -0.215 7.899 -1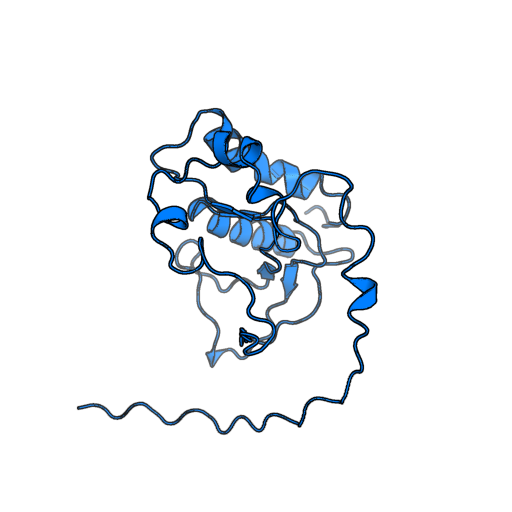.036 1.00 79.19 115 ASN A CA 1
ATOM 890 C C . ASN A 1 115 ? -1.118 7.458 0.133 1.00 79.19 115 ASN A C 1
ATOM 892 O O . ASN A 1 115 ? -2.117 6.762 -0.054 1.00 79.19 115 ASN A O 1
ATOM 896 N N . LEU A 1 116 ? -0.735 7.808 1.365 1.00 77.69 116 LEU A N 1
ATOM 897 C CA . LEU A 1 116 ? -1.498 7.436 2.562 1.00 77.69 116 LEU A CA 1
ATOM 898 C C . LEU A 1 116 ? -2.688 8.363 2.788 1.00 77.69 116 LEU A C 1
ATOM 900 O O . LEU A 1 116 ? -2.565 9.454 3.355 1.00 77.69 116 LEU A O 1
ATOM 904 N N . SER A 1 117 ? -3.860 7.880 2.388 1.00 83.56 117 SER A N 1
ATOM 905 C CA . SER A 1 117 ? -5.135 8.554 2.595 1.00 83.56 117 SER A CA 1
ATOM 906 C C . SER A 1 117 ? -6.208 7.575 3.091 1.00 83.56 117 SER A C 1
ATOM 908 O O . SER A 1 117 ? -6.090 6.372 2.852 1.00 83.56 117 SER A O 1
ATOM 910 N N . PRO A 1 118 ? -7.284 8.068 3.732 1.00 85.75 118 PRO A N 1
ATOM 911 C CA . PRO A 1 118 ? -8.446 7.254 4.100 1.00 85.75 118 PRO A CA 1
ATOM 912 C C . PRO A 1 118 ? -9.048 6.441 2.953 1.00 85.75 118 PRO A C 1
ATOM 914 O O . PRO A 1 118 ? -9.637 5.392 3.186 1.00 85.75 118 PRO A O 1
ATOM 917 N N . TRP A 1 119 ? -8.906 6.927 1.719 1.00 88.88 119 TRP A N 1
ATOM 918 C CA . TRP A 1 119 ? -9.439 6.289 0.516 1.00 88.88 119 TRP A CA 1
ATOM 919 C C . TRP A 1 119 ? -8.633 5.059 0.093 1.00 88.88 119 TRP A C 1
ATOM 921 O O . TRP A 1 119 ? -9.177 4.173 -0.556 1.00 88.88 119 TRP A O 1
ATOM 931 N N . ASN A 1 120 ? -7.372 4.981 0.528 1.00 91.12 120 ASN A N 1
ATOM 932 C CA . ASN A 1 120 ? -6.463 3.867 0.260 1.00 91.12 120 ASN A CA 1
ATOM 933 C C . ASN A 1 120 ? -6.369 2.890 1.439 1.00 91.12 120 ASN A C 1
ATOM 935 O O . ASN A 1 120 ? -5.531 1.990 1.445 1.00 91.12 120 ASN A O 1
ATOM 939 N N . VAL A 1 121 ? -7.229 3.061 2.446 1.00 92.94 121 VAL A N 1
ATOM 940 C CA . VAL A 1 121 ? -7.345 2.166 3.597 1.00 92.94 121 VAL A CA 1
ATOM 941 C C . VAL A 1 121 ? -8.781 1.670 3.669 1.00 92.94 121 VAL A C 1
ATOM 943 O O . VAL A 1 121 ? -9.685 2.450 3.956 1.00 92.94 121 VAL A O 1
ATOM 946 N N . LEU A 1 122 ? -9.000 0.385 3.402 1.00 93.62 122 LEU A N 1
ATOM 947 C CA . LEU A 1 122 ? -10.334 -0.211 3.308 1.00 93.62 122 LEU A CA 1
ATOM 948 C C . LEU A 1 122 ? -10.585 -1.203 4.442 1.00 93.62 122 LEU A C 1
ATOM 950 O O . LEU A 1 122 ? -9.659 -1.888 4.886 1.00 93.62 122 LEU A O 1
ATOM 954 N N . SER A 1 123 ? -11.830 -1.287 4.914 1.00 93.75 123 SER A N 1
ATOM 955 C CA . SER A 1 123 ? -12.213 -2.281 5.915 1.00 93.75 123 SER A CA 1
ATOM 956 C C . SER A 1 123 ? -12.148 -3.690 5.334 1.00 93.75 123 SER A C 1
ATOM 958 O O . SER A 1 123 ? -12.367 -3.920 4.143 1.00 93.75 123 SER A O 1
ATOM 960 N N . TYR A 1 124 ? -11.849 -4.654 6.190 1.00 90.56 124 TYR A N 1
ATOM 961 C CA . TYR A 1 124 ? -11.912 -6.062 5.867 1.00 90.56 124 TYR A CA 1
ATOM 962 C C . TYR A 1 124 ? -13.128 -6.698 6.531 1.00 90.56 124 TYR A C 1
ATOM 964 O O . TYR A 1 124 ? -13.101 -7.033 7.713 1.00 90.56 124 TYR A O 1
ATOM 972 N N . ASP A 1 125 ? -14.169 -6.907 5.730 1.00 83.44 125 ASP A N 1
ATOM 973 C CA . ASP A 1 125 ? -15.422 -7.549 6.142 1.00 83.44 125 ASP A CA 1
ATOM 974 C C . ASP A 1 125 ? -15.556 -8.964 5.544 1.00 83.44 125 ASP A C 1
ATOM 976 O O . ASP A 1 125 ? -16.650 -9.519 5.425 1.00 83.44 125 ASP A O 1
ATOM 980 N N . GLY A 1 126 ? -14.425 -9.548 5.127 1.00 79.00 126 GLY A N 1
ATOM 981 C CA . GLY A 1 126 ? -14.371 -10.868 4.510 1.00 79.00 126 GLY A CA 1
ATOM 982 C C . GLY A 1 126 ? -14.806 -11.997 5.457 1.00 79.00 126 GLY A C 1
ATOM 983 O O . GLY A 1 126 ? -14.774 -11.849 6.686 1.00 79.00 126 GLY A O 1
ATOM 984 N N . PRO A 1 127 ? -15.210 -13.156 4.905 1.00 77.19 127 PRO A N 1
ATOM 985 C CA . PRO A 1 127 ? -15.690 -14.278 5.700 1.00 77.19 127 PRO A CA 1
ATOM 986 C C . PRO A 1 127 ? -14.606 -14.789 6.657 1.00 77.19 127 PRO A C 1
ATOM 988 O O . PRO A 1 127 ? -13.424 -14.831 6.325 1.00 77.19 127 PRO A O 1
ATOM 991 N N . ALA A 1 128 ? -15.012 -15.262 7.840 1.00 71.00 128 ALA A N 1
ATOM 992 C CA . ALA A 1 128 ? -14.083 -15.759 8.863 1.00 71.00 128 ALA A CA 1
ATOM 993 C C . ALA A 1 128 ? -13.137 -16.866 8.351 1.00 71.00 128 ALA A C 1
ATOM 995 O O . ALA A 1 128 ? -12.021 -17.006 8.836 1.00 71.00 128 ALA A O 1
ATOM 996 N N . SER A 1 129 ? -13.552 -17.628 7.335 1.00 70.31 129 SER A N 1
ATOM 997 C CA . SER A 1 129 ? -12.745 -18.680 6.709 1.00 70.31 129 SER A CA 1
ATOM 998 C C . SER A 1 129 ? -11.545 -18.174 5.901 1.00 70.31 129 SER A C 1
ATOM 1000 O O . SER A 1 129 ? -10.642 -18.961 5.637 1.00 70.31 129 SER A O 1
ATOM 1002 N N . SER A 1 130 ? -11.531 -16.906 5.475 1.00 73.75 130 SER A N 1
ATOM 1003 C CA . SER A 1 130 ? -10.415 -16.289 4.737 1.00 73.75 130 SER A CA 1
ATOM 1004 C C . SER A 1 130 ? -9.568 -15.355 5.601 1.00 73.75 130 SER A C 1
ATOM 1006 O O . SER A 1 130 ? -8.606 -14.770 5.110 1.00 73.75 130 SER A O 1
ATOM 1008 N N . GLN A 1 131 ? -9.902 -15.216 6.886 1.00 80.06 131 GLN A N 1
ATOM 1009 C CA . GLN A 1 131 ? -9.163 -14.365 7.807 1.00 80.06 131 GLN A CA 1
ATOM 1010 C C . GLN A 1 131 ? -7.776 -14.946 8.082 1.00 80.06 131 GLN A C 1
ATOM 1012 O O . GLN A 1 131 ? -7.630 -15.998 8.703 1.00 80.06 131 GLN A O 1
ATOM 1017 N N . GLN A 1 132 ? -6.747 -14.231 7.635 1.00 83.44 132 GLN A N 1
ATOM 1018 C CA . GLN A 1 132 ? -5.365 -14.527 7.984 1.00 83.44 132 GLN A CA 1
ATOM 1019 C C . GLN A 1 132 ? -4.931 -13.670 9.169 1.00 83.44 132 GLN A C 1
ATOM 1021 O O . GLN A 1 132 ? -5.131 -12.455 9.198 1.00 83.44 132 GLN A O 1
ATOM 1026 N N . THR A 1 133 ? -4.335 -14.321 10.161 1.00 89.94 133 THR A N 1
ATOM 1027 C CA . THR A 1 133 ? -3.741 -13.647 11.313 1.00 89.94 133 THR A CA 1
ATOM 1028 C C . THR A 1 133 ? -2.386 -13.068 10.918 1.00 89.94 133 THR A C 1
ATOM 1030 O O . THR A 1 133 ? -1.542 -13.777 10.367 1.00 89.94 133 THR A O 1
ATOM 1033 N N . CYS A 1 134 ? -2.154 -11.794 11.229 1.00 90.50 134 CYS A N 1
ATOM 1034 C CA . CYS A 1 134 ? -0.837 -11.191 11.097 1.00 90.50 134 CYS A CA 1
ATOM 1035 C C . CYS A 1 134 ? 0.151 -11.903 12.026 1.00 90.50 134 CYS A C 1
ATOM 1037 O O . CYS A 1 134 ? -0.077 -12.010 13.232 1.00 90.50 134 CYS A O 1
ATOM 1039 N N . GLN A 1 135 ? 1.272 -12.363 11.469 1.00 89.75 135 GLN A N 1
ATOM 1040 C CA . GLN A 1 135 ? 2.292 -13.092 12.225 1.00 89.75 135 GLN A CA 1
ATOM 1041 C C . GLN A 1 135 ? 2.962 -12.226 13.300 1.00 89.75 135 GLN A C 1
ATOM 1043 O O . GLN A 1 135 ? 3.363 -12.756 14.334 1.00 89.75 135 GLN A O 1
ATOM 1048 N N . ARG A 1 136 ? 3.067 -10.906 13.085 1.00 89.31 136 ARG A N 1
ATOM 1049 C CA . ARG A 1 136 ? 3.711 -9.987 14.035 1.00 89.31 136 ARG A CA 1
ATOM 1050 C C . ARG A 1 136 ? 2.805 -9.626 15.210 1.00 89.31 136 ARG A C 1
ATOM 1052 O O . ARG A 1 136 ? 3.272 -9.594 16.345 1.00 89.31 136 ARG A O 1
ATOM 1059 N N . HIS A 1 137 ? 1.526 -9.363 14.951 1.00 90.12 137 HIS A N 1
ATOM 1060 C CA . HIS A 1 137 ? 0.589 -8.888 15.976 1.00 90.12 137 HIS A CA 1
ATOM 1061 C C . HIS A 1 137 ? -0.291 -9.987 16.577 1.00 90.12 137 HIS A C 1
ATOM 1063 O O . HIS A 1 137 ? -0.911 -9.767 17.615 1.00 90.12 137 HIS A O 1
ATOM 1069 N N . GLY A 1 138 ? -0.385 -11.156 15.937 1.00 90.81 138 GLY A N 1
ATOM 1070 C CA . GLY A 1 138 ? -1.243 -12.250 16.397 1.00 90.81 138 GLY A CA 1
ATOM 1071 C C . GLY A 1 138 ? -2.744 -11.957 16.285 1.00 90.81 138 GLY A C 1
ATOM 1072 O O . GLY A 1 138 ? -3.545 -12.659 16.898 1.00 90.81 138 GLY A O 1
ATOM 1073 N N . ILE A 1 139 ? -3.136 -10.941 15.508 1.00 90.62 139 ILE A N 1
ATOM 1074 C CA . ILE A 1 139 ? -4.532 -10.551 15.274 1.00 90.62 139 ILE A CA 1
ATOM 1075 C C . ILE A 1 139 ? -4.855 -10.530 13.781 1.00 90.62 139 ILE A C 1
ATOM 1077 O O . ILE A 1 139 ? -3.964 -10.466 12.934 1.00 90.62 139 ILE A O 1
ATOM 1081 N N . VAL A 1 140 ? -6.142 -10.574 13.452 1.00 91.06 140 VAL A N 1
ATOM 1082 C CA . VAL A 1 140 ? -6.624 -10.275 12.102 1.00 91.06 140 VAL A CA 1
ATOM 1083 C C . VAL A 1 140 ? -6.859 -8.773 12.030 1.00 91.06 140 VAL A C 1
ATOM 1085 O O . VAL A 1 140 ? -7.724 -8.254 12.735 1.00 91.06 140 VAL A O 1
ATOM 1088 N N . HIS A 1 141 ? -6.091 -8.078 11.194 1.00 92.88 141 HIS A N 1
ATOM 1089 C CA . HIS A 1 141 ? -6.289 -6.647 10.984 1.00 92.88 141 HIS A CA 1
ATOM 1090 C C . HIS A 1 141 ? -7.653 -6.387 10.341 1.00 92.88 141 HIS A C 1
ATOM 1092 O O . HIS A 1 141 ? -8.062 -7.098 9.415 1.00 92.88 141 HIS A O 1
ATOM 1098 N N . ARG A 1 142 ? -8.344 -5.356 10.823 1.00 92.81 142 ARG A N 1
ATOM 1099 C CA . ARG A 1 142 ? -9.642 -4.894 10.314 1.00 92.81 142 ARG A CA 1
ATOM 1100 C C . ARG A 1 142 ? -9.481 -3.988 9.105 1.00 92.81 142 ARG A C 1
ATOM 1102 O O . ARG A 1 142 ? -10.444 -3.803 8.374 1.00 92.81 142 ARG A O 1
ATOM 1109 N N . TRP A 1 143 ? -8.286 -3.449 8.887 1.00 94.12 143 TRP A N 1
ATOM 1110 C CA . TRP A 1 143 ? -7.982 -2.578 7.759 1.00 94.12 143 TRP A CA 1
ATOM 1111 C C . TRP A 1 143 ? -6.984 -3.223 6.789 1.00 94.12 143 TRP A C 1
ATOM 1113 O O . TRP A 1 143 ? -6.162 -4.069 7.157 1.00 94.12 143 TRP A O 1
ATOM 1123 N N . ARG A 1 144 ? -7.084 -2.840 5.517 1.00 93.12 144 ARG A N 1
ATOM 1124 C CA . ARG A 1 144 ? -6.172 -3.197 4.423 1.00 93.12 144 ARG A CA 1
ATOM 1125 C C . ARG A 1 144 ? -5.726 -1.929 3.722 1.00 93.12 144 ARG A C 1
ATOM 1127 O O . ARG A 1 144 ? -6.514 -1.002 3.577 1.00 93.12 144 ARG A O 1
ATOM 1134 N N . VAL A 1 145 ? -4.480 -1.913 3.272 1.00 92.38 145 VAL A N 1
ATOM 1135 C CA . VAL A 1 145 ? -3.918 -0.818 2.479 1.00 92.38 145 VAL A CA 1
ATOM 1136 C C . VAL A 1 145 ? -3.904 -1.258 1.023 1.00 92.38 145 VAL A C 1
ATOM 1138 O O . VAL A 1 145 ? -3.496 -2.381 0.728 1.00 92.38 145 VAL A O 1
ATOM 1141 N N . ILE A 1 146 ? -4.368 -0.389 0.135 1.00 92.06 146 ILE A N 1
ATOM 1142 C CA . ILE A 1 146 ? -4.387 -0.597 -1.316 1.00 92.06 146 ILE A CA 1
ATOM 1143 C C . ILE A 1 146 ? -3.661 0.556 -2.013 1.00 92.06 146 ILE A C 1
ATOM 1145 O O . ILE A 1 146 ? -3.293 1.520 -1.355 1.00 92.06 146 ILE A O 1
ATOM 1149 N N . ASP A 1 147 ? -3.552 0.480 -3.343 1.00 88.50 147 ASP A N 1
ATOM 1150 C CA . ASP A 1 147 ? -3.021 1.555 -4.195 1.00 88.50 147 ASP A CA 1
ATOM 1151 C C . ASP A 1 147 ? -1.513 1.812 -4.018 1.00 88.50 147 ASP A C 1
ATOM 1153 O O . ASP A 1 147 ? -1.055 2.891 -3.650 1.00 88.50 147 ASP A O 1
ATOM 1157 N N . PHE A 1 148 ? -0.719 0.781 -4.319 1.00 87.50 148 PHE A N 1
ATOM 1158 C CA . PHE A 1 148 ? 0.743 0.818 -4.228 1.00 87.50 148 PHE A CA 1
ATOM 1159 C C . PHE A 1 148 ? 1.428 1.461 -5.449 1.00 87.50 148 PHE A C 1
ATOM 1161 O O . PHE A 1 148 ? 2.635 1.301 -5.617 1.00 87.50 148 PHE A O 1
ATOM 1168 N N . ASP A 1 149 ? 0.696 2.193 -6.292 1.00 79.69 149 ASP A N 1
ATOM 1169 C CA . ASP A 1 149 ? 1.228 2.836 -7.504 1.00 79.69 149 ASP A CA 1
ATOM 1170 C C . ASP A 1 149 ? 2.356 3.844 -7.195 1.00 79.69 149 ASP A C 1
ATOM 1172 O O . ASP A 1 149 ? 3.291 4.017 -7.972 1.00 79.69 149 ASP A O 1
ATOM 1176 N N . ARG A 1 150 ? 2.293 4.471 -6.016 1.00 77.38 150 ARG A N 1
ATOM 1177 C CA . ARG A 1 150 ? 3.281 5.406 -5.463 1.00 77.38 150 ARG A CA 1
ATOM 1178 C C . ARG A 1 150 ? 3.956 4.812 -4.239 1.00 77.38 150 ARG A C 1
ATOM 1180 O O . ARG A 1 150 ? 4.002 5.429 -3.169 1.00 77.38 150 ARG A O 1
ATOM 1187 N N . SER A 1 151 ? 4.415 3.574 -4.376 1.00 81.31 151 SER A N 1
ATOM 1188 C CA . SER A 1 151 ? 5.174 2.892 -3.337 1.00 81.31 151 SER A CA 1
ATOM 1189 C C . SER A 1 151 ? 6.611 2.627 -3.752 1.00 81.31 151 SER A C 1
ATOM 1191 O O . SER A 1 151 ? 6.910 2.401 -4.917 1.00 81.31 151 SER A O 1
ATOM 1193 N N . TRP A 1 152 ? 7.501 2.625 -2.767 1.00 75.50 152 TRP A N 1
ATOM 1194 C CA . TRP A 1 152 ? 8.935 2.450 -2.964 1.00 75.50 152 TRP A CA 1
ATOM 1195 C C . TRP A 1 152 ? 9.390 1.242 -2.169 1.00 75.50 152 TRP A C 1
ATOM 1197 O O . TRP A 1 152 ? 8.962 1.060 -1.033 1.00 75.50 152 TRP A O 1
ATOM 1207 N N . PHE A 1 153 ? 10.272 0.427 -2.733 1.00 77.50 153 PHE A N 1
ATOM 1208 C CA . PHE A 1 153 ? 10.938 -0.614 -1.965 1.00 77.50 153 PHE A CA 1
ATOM 1209 C C . PHE A 1 153 ? 12.275 -0.093 -1.439 1.00 77.50 153 PHE A C 1
ATOM 1211 O O . PHE A 1 153 ? 13.042 0.541 -2.163 1.00 77.50 153 PHE A O 1
ATOM 1218 N N . VAL A 1 154 ? 12.548 -0.366 -0.172 1.00 72.75 154 VAL A N 1
ATOM 1219 C CA . VAL A 1 154 ? 13.755 0.021 0.540 1.00 72.75 154 VAL A CA 1
ATOM 1220 C C . VAL A 1 154 ? 14.376 -1.232 1.132 1.00 72.75 154 VAL A C 1
ATOM 1222 O O . VAL A 1 154 ? 13.762 -1.922 1.942 1.00 72.75 154 VAL A O 1
ATOM 1225 N N . ASP A 1 155 ? 15.619 -1.497 0.741 1.00 72.69 155 ASP A N 1
ATOM 1226 C CA . ASP A 1 155 ? 16.438 -2.550 1.332 1.00 72.69 155 ASP A CA 1
ATOM 1227 C C . ASP A 1 155 ? 16.782 -2.176 2.779 1.00 72.69 155 ASP A C 1
ATOM 1229 O O . ASP A 1 155 ? 17.649 -1.333 3.015 1.00 72.69 155 ASP A O 1
ATOM 1233 N N . LEU A 1 156 ? 16.066 -2.781 3.734 1.00 72.75 156 LEU A N 1
ATOM 1234 C CA . LEU A 1 156 ? 16.195 -2.498 5.165 1.00 72.75 156 LEU A CA 1
ATOM 1235 C C . LEU A 1 156 ? 17.606 -2.781 5.703 1.00 72.75 156 LEU A C 1
ATOM 1237 O O . LEU A 1 156 ? 18.081 -2.035 6.565 1.00 72.75 156 LEU A O 1
ATOM 1241 N N . ASP A 1 157 ? 18.290 -3.787 5.154 1.00 74.25 157 ASP A N 1
ATOM 1242 C CA . ASP A 1 157 ? 19.624 -4.210 5.590 1.00 74.25 157 ASP A CA 1
ATOM 1243 C C . ASP A 1 157 ? 20.730 -3.291 5.057 1.00 74.25 157 ASP A C 1
ATOM 1245 O O . ASP A 1 157 ? 21.826 -3.232 5.620 1.00 74.25 157 ASP A O 1
ATOM 1249 N N . ASN A 1 158 ? 20.436 -2.530 4.000 1.00 68.56 158 ASN A N 1
ATOM 1250 C CA . ASN A 1 158 ? 21.384 -1.636 3.341 1.00 68.56 158 ASN A CA 1
ATOM 1251 C C . ASN A 1 158 ? 20.875 -0.188 3.249 1.00 68.56 158 ASN A C 1
ATOM 1253 O O . ASN A 1 158 ? 21.244 0.571 2.347 1.00 68.56 158 ASN A O 1
ATOM 1257 N N . THR A 1 159 ? 20.001 0.219 4.180 1.00 63.75 159 THR A N 1
ATOM 1258 C CA . THR A 1 159 ? 19.450 1.579 4.166 1.00 63.75 159 THR A CA 1
ATOM 1259 C C . THR A 1 159 ? 20.513 2.635 4.417 1.00 63.75 159 THR A C 1
ATOM 1261 O O . THR A 1 159 ? 21.294 2.580 5.366 1.00 63.75 159 THR A O 1
ATOM 1264 N N . THR A 1 160 ? 20.477 3.688 3.604 1.00 64.50 160 THR A N 1
ATOM 1265 C CA . THR A 1 160 ? 21.144 4.942 3.955 1.00 64.50 160 THR A CA 1
ATOM 1266 C C . THR A 1 160 ? 20.439 5.590 5.151 1.00 64.50 160 THR A C 1
ATOM 1268 O O . THR A 1 160 ? 19.251 5.366 5.386 1.00 64.50 160 THR A O 1
ATOM 1271 N N . THR A 1 161 ? 21.123 6.492 5.860 1.00 63.00 161 THR A N 1
ATOM 1272 C CA . THR A 1 161 ? 20.545 7.270 6.974 1.00 63.00 161 THR A CA 1
ATOM 1273 C C . THR A 1 161 ? 19.237 7.984 6.601 1.00 63.00 161 THR A C 1
ATOM 1275 O O . THR A 1 161 ? 18.382 8.206 7.458 1.00 63.00 161 THR A O 1
ATOM 1278 N N . PHE A 1 162 ? 19.070 8.358 5.326 1.00 58.00 162 PHE A N 1
ATOM 1279 C CA . PHE A 1 162 ? 17.827 8.925 4.805 1.00 58.00 162 PHE A CA 1
ATOM 1280 C C . PHE A 1 162 ? 16.709 7.872 4.749 1.00 58.00 162 PHE A C 1
ATOM 1282 O O . PHE A 1 162 ? 15.637 8.110 5.297 1.00 58.00 162 PHE A O 1
ATOM 1289 N N . GLY A 1 163 ? 16.983 6.687 4.193 1.00 60.31 163 GLY A N 1
ATOM 1290 C CA . GLY A 1 163 ? 16.043 5.561 4.164 1.00 60.31 163 GLY A CA 1
ATOM 1291 C C . GLY A 1 163 ? 15.581 5.142 5.561 1.00 60.31 163 GLY A C 1
ATOM 1292 O O . GLY A 1 163 ? 14.378 5.036 5.803 1.00 60.31 163 GLY A O 1
ATOM 1293 N N . SER A 1 164 ? 16.504 5.021 6.524 1.00 64.56 164 SER A N 1
ATOM 1294 C CA . SER A 1 164 ? 16.145 4.646 7.900 1.00 64.56 164 SER A CA 1
ATOM 1295 C C . SER A 1 164 ? 15.254 5.702 8.573 1.00 64.56 164 SER A C 1
ATOM 1297 O O . SER A 1 164 ? 14.310 5.349 9.282 1.00 64.56 164 SER A O 1
ATOM 1299 N N . ARG A 1 165 ? 15.496 7.001 8.332 1.00 62.38 165 ARG A N 1
ATOM 1300 C CA . ARG A 1 165 ? 14.645 8.094 8.847 1.00 62.38 165 ARG A CA 1
ATOM 1301 C C . ARG A 1 165 ? 13.247 8.081 8.231 1.00 62.38 165 ARG A C 1
ATOM 1303 O O . ARG A 1 165 ? 12.274 8.273 8.956 1.00 62.38 165 ARG A O 1
ATOM 1310 N N . THR A 1 166 ? 13.140 7.827 6.930 1.00 62.78 166 THR A N 1
ATOM 1311 C CA . THR A 1 166 ? 11.854 7.762 6.219 1.00 62.78 166 THR A CA 1
ATOM 1312 C C . THR A 1 166 ? 10.992 6.587 6.688 1.00 62.78 166 THR A C 1
ATOM 1314 O O . THR A 1 166 ? 9.771 6.719 6.772 1.00 62.78 166 THR A O 1
ATOM 1317 N N . VAL A 1 167 ? 11.610 5.465 7.073 1.00 65.25 167 VAL A N 1
ATOM 1318 C CA . VAL A 1 167 ? 10.918 4.336 7.721 1.00 65.25 167 VAL A CA 1
ATOM 1319 C C . VAL A 1 167 ? 10.420 4.725 9.122 1.00 65.25 167 VAL A C 1
ATOM 1321 O O . VAL A 1 167 ? 9.259 4.492 9.448 1.00 65.25 167 VAL A O 1
ATOM 1324 N N . HIS A 1 168 ? 11.254 5.385 9.936 1.00 62.12 168 HIS A N 1
ATOM 1325 C CA . HIS A 1 168 ? 10.929 5.708 11.336 1.00 62.12 168 HIS A CA 1
ATOM 1326 C C . HIS A 1 168 ? 9.952 6.890 11.515 1.00 62.12 168 HIS A C 1
ATOM 1328 O O . HIS A 1 168 ? 9.251 6.962 12.524 1.00 62.12 168 HIS A O 1
ATOM 1334 N N . SER A 1 169 ? 9.866 7.823 10.561 1.00 59.56 169 SER A N 1
ATOM 1335 C CA . SER A 1 169 ? 9.058 9.055 10.675 1.00 59.56 169 SER A CA 1
ATOM 1336 C C . SER A 1 169 ? 7.558 8.871 10.364 1.00 59.56 169 SER A C 1
ATOM 1338 O O . SER A 1 169 ? 6.845 9.844 10.106 1.00 59.56 169 SER A O 1
ATOM 1340 N N . ARG A 1 170 ? 7.036 7.642 10.338 1.00 62.88 170 ARG A N 1
ATOM 1341 C CA . ARG A 1 170 ? 5.702 7.363 9.768 1.00 62.88 170 ARG A CA 1
ATOM 1342 C C . ARG A 1 170 ? 4.541 7.497 10.728 1.00 62.88 170 ARG A C 1
ATOM 1344 O O . ARG A 1 170 ? 3.464 7.916 10.311 1.00 62.88 170 ARG A O 1
ATOM 1351 N N . LYS A 1 171 ? 4.765 7.263 12.020 1.00 59.94 171 LYS A N 1
ATOM 1352 C CA . LYS A 1 171 ? 3.743 7.523 13.041 1.00 59.94 171 LYS A CA 1
ATOM 1353 C C . LYS A 1 171 ? 3.253 8.976 12.973 1.00 59.94 171 LYS A C 1
ATOM 1355 O O . LYS A 1 171 ? 2.059 9.232 13.055 1.00 59.94 171 LYS A O 1
ATOM 1360 N N . THR A 1 172 ? 4.166 9.904 12.681 1.00 61.91 172 THR A N 1
ATOM 1361 C CA . THR A 1 172 ? 3.849 11.322 12.474 1.00 61.91 172 THR A CA 1
ATOM 1362 C C . THR A 1 172 ? 3.139 11.620 11.148 1.00 61.91 172 THR A C 1
ATOM 1364 O O . THR A 1 172 ? 2.468 12.643 11.060 1.00 61.91 172 THR A O 1
ATOM 1367 N N . MET A 1 173 ? 3.228 10.757 10.124 1.00 64.75 173 MET A N 1
ATOM 1368 C CA . MET A 1 173 ? 2.527 10.956 8.843 1.00 64.75 173 MET A CA 1
ATOM 1369 C C . MET A 1 173 ? 1.022 10.719 8.969 1.00 64.75 173 MET A C 1
ATOM 1371 O O . MET A 1 173 ? 0.248 11.495 8.425 1.00 64.75 173 MET A O 1
ATOM 1375 N N . LEU A 1 174 ? 0.585 9.715 9.736 1.00 64.69 174 LEU A N 1
ATOM 1376 C CA . LEU A 1 174 ? -0.847 9.529 10.017 1.00 64.69 174 LEU A CA 1
ATOM 1377 C C . LEU A 1 174 ? -1.431 10.683 10.832 1.00 64.69 174 LEU A C 1
ATOM 1379 O O . LEU A 1 174 ? -2.560 11.094 10.589 1.00 64.69 174 LEU A O 1
ATOM 1383 N N . ASP A 1 175 ? -0.644 11.229 11.759 1.00 64.75 175 ASP A N 1
ATOM 1384 C CA . ASP A 1 175 ? -1.046 12.378 12.576 1.00 64.75 175 ASP A CA 1
ATOM 1385 C C . ASP A 1 175 ? -1.090 13.698 11.786 1.00 64.75 175 ASP A C 1
ATOM 1387 O O . ASP A 1 175 ? -1.778 14.632 12.194 1.00 64.75 175 ASP A O 1
ATOM 1391 N N . SER A 1 176 ? -0.367 13.788 10.664 1.00 63.06 176 SER A N 1
ATOM 1392 C CA . SER A 1 176 ? -0.283 14.987 9.813 1.00 63.06 176 SER A CA 1
ATOM 1393 C C . SER A 1 176 ? -1.027 14.867 8.479 1.00 63.06 176 SER A C 1
ATOM 1395 O O . SER A 1 176 ? -1.200 15.874 7.790 1.00 63.06 176 SER A O 1
ATOM 1397 N N . SER A 1 177 ? -1.486 13.669 8.104 1.00 63.56 177 SER A N 1
ATOM 1398 C CA . SER A 1 177 ? -2.231 13.444 6.865 1.00 63.56 177 SER A CA 1
ATOM 1399 C C . SER A 1 177 ? -3.636 14.030 6.988 1.00 63.56 177 SER A C 1
ATOM 1401 O O . SER A 1 177 ? -4.454 13.584 7.793 1.00 63.56 177 SER A O 1
ATOM 1403 N N . ALA A 1 178 ? -3.920 15.031 6.152 1.00 55.75 178 ALA A N 1
ATOM 1404 C CA . ALA A 1 178 ? -5.117 15.874 6.200 1.00 55.75 178 ALA A CA 1
ATOM 1405 C C . ALA A 1 178 ? -6.460 15.140 5.977 1.00 55.75 178 ALA A C 1
ATOM 1407 O O . ALA A 1 178 ? -7.508 15.781 5.984 1.00 55.75 178 ALA A O 1
ATOM 1408 N N . GLY A 1 179 ? -6.453 13.820 5.770 1.00 63.19 179 GLY A N 1
ATOM 1409 C CA . GLY A 1 179 ? -7.660 13.018 5.562 1.00 63.19 179 GLY A CA 1
ATOM 1410 C C . GLY A 1 179 ? -8.096 12.181 6.764 1.00 63.19 179 GLY A C 1
ATOM 1411 O O . GLY A 1 179 ? -9.278 11.868 6.880 1.00 63.19 179 GLY A O 1
ATOM 1412 N N . PHE A 1 180 ? -7.182 11.799 7.658 1.00 72.38 180 PHE A N 1
ATOM 1413 C CA . PHE A 1 180 ? -7.534 10.904 8.758 1.00 72.38 180 PHE A CA 1
ATOM 1414 C C . PHE A 1 180 ? -8.156 11.670 9.928 1.00 72.38 180 PHE A C 1
ATOM 1416 O O . PHE A 1 180 ? -7.607 12.657 10.414 1.00 72.38 180 PHE A O 1
ATOM 1423 N N . SER A 1 181 ? -9.295 11.183 10.425 1.00 76.81 181 SER A N 1
ATOM 1424 C CA . SER A 1 181 ? -9.939 11.706 11.631 1.00 76.81 181 SER A CA 1
ATOM 1425 C C . SER A 1 181 ? -10.162 10.568 12.621 1.00 76.81 181 SER A C 1
ATOM 1427 O O . SER A 1 181 ? -11.042 9.729 12.448 1.00 76.81 181 SER A O 1
ATOM 1429 N N . PHE A 1 182 ? -9.362 10.536 13.684 1.00 76.94 182 PHE A N 1
ATOM 1430 C CA . PHE A 1 182 ? -9.477 9.542 14.751 1.00 76.94 182 PHE A CA 1
ATOM 1431 C C . PHE A 1 182 ? -9.841 10.223 16.072 1.00 76.94 182 PHE A C 1
ATOM 1433 O O . PHE A 1 182 ? -9.312 11.289 16.390 1.00 76.94 182 PHE A O 1
ATOM 1440 N N . ARG A 1 183 ? -10.729 9.609 16.861 1.00 72.56 183 ARG A N 1
ATOM 1441 C CA . ARG A 1 183 ? -11.041 10.076 18.222 1.00 72.56 183 ARG A CA 1
ATOM 1442 C C . ARG A 1 183 ? -9.838 9.861 19.141 1.00 72.56 183 ARG A C 1
ATOM 1444 O O . ARG A 1 183 ? -9.178 8.825 19.063 1.00 72.56 183 ARG A O 1
ATOM 1451 N N . SER A 1 184 ? -9.578 10.815 20.032 1.00 66.31 184 SER A N 1
ATOM 1452 C CA . SER A 1 184 ? -8.667 10.603 21.161 1.00 66.31 184 SER A CA 1
ATOM 1453 C C . SER A 1 184 ? -9.281 9.604 22.146 1.00 66.31 184 SER A C 1
ATOM 1455 O O . SER A 1 184 ? -10.505 9.585 22.303 1.00 66.31 184 SER A O 1
ATOM 1457 N N . LYS A 1 185 ? -8.436 8.778 22.776 1.00 51.62 185 LYS A N 1
ATOM 1458 C CA . LYS A 1 185 ? -8.839 7.942 23.917 1.00 51.62 185 LYS A CA 1
ATOM 1459 C C . LYS A 1 185 ? -9.319 8.803 25.083 1.00 51.62 185 LYS A C 1
ATOM 1461 O O . LYS A 1 185 ? -8.784 9.926 25.230 1.00 51.62 185 LYS A O 1
#

pLDDT: mean 71.12, std 16.62, range [31.52, 94.12]

Secondary structure (DSSP, 8-state):
-PPPPPPP---PPP-------GGGTS----SS--SSTT--GGGSHHHHTTS--TT-TTTT-TTTT----SSS--------PPP--BS-SEE-HHHHHHHHHHHHHHHHTTEEES---GGGEEE----GGG-PPPTTTSS--SEEE--GGGEEE--GGG--HHHHHHHHTTHHHHHH-TT-EE---

Sequence (185 aa):
MAAQPGYPAIAFVPWDERTHSFKATDGRVPTWSCPSPDWLPDDRPIAQQYISDLAGFKQGSPWNTWQRDDEDPTLAVLVMELLGGPCDGTRSAEDKEDVVAVFDDIANCGVLHENLSPWNVLSYDGPASSQQTCQRHGIVHRWRVIDFDRSWFVDLDNTTTFGSRTVHSRKTMLDSSAGFSFRSK

Foldseek 3Di:
DDDDPDDPPDDDDPPDPDPDDCVVVQPDPDPDPDVDSPDDPCNDPVNCVVAPCVVCPLVPDPCNPDDADPVDGDDDDDDDDDFADFLFDEAEPVLVVLVVVQLLVCLVQQKAAPPDASRQKTFHPDDPVPFDADPVPRHRRRIDGHDCSVMGGGDPVDDDPVSVCSSVCVNVVLVVPPGHHYDDD